Protein AF-A0A520JWL2-F1 (afdb_monomer_lite)

Foldseek 3Di:
DDDDPDPPPPPPPQKDKDKDKAKAPDWDDDPQKIKHQDDWPDQAPVPQDAQAKTKTKIFIDHPNDTQDIDIFIAPGGDHPDDDDPPDQKDKGAGADKDFRDDPNHTAKIKGWGIWIAGHVVGMIITIIIIMGGDDDPPPPVCVVPPPDKDWDKDKDPDADPPGDIDIDIDIPDCVPPQWDFDDDDDDPVDDDDPVDDPGDTDHDDDDDDDDDD

Structure (mmCIF, N/CA/C/O backbone):
data_AF-A0A520JWL2-F1
#
_entry.id   AF-A0A520JWL2-F1
#
loop_
_atom_site.group_PDB
_atom_site.id
_atom_site.type_symbol
_atom_site.label_atom_id
_atom_site.label_alt_id
_atom_site.label_comp_id
_atom_site.label_asym_id
_atom_site.label_entity_id
_atom_site.label_seq_id
_atom_site.pdbx_PDB_ins_code
_atom_site.Cartn_x
_atom_site.Cartn_y
_atom_site.Cartn_z
_atom_site.occupancy
_atom_site.B_iso_or_equiv
_atom_site.auth_seq_id
_atom_site.auth_comp_id
_atom_site.auth_asym_id
_atom_site.auth_atom_id
_atom_site.pdbx_PDB_model_num
ATOM 1 N N . MET A 1 1 ? 31.398 -15.506 30.093 1.00 39.59 1 MET A N 1
ATOM 2 C CA . MET A 1 1 ? 30.679 -15.749 28.827 1.00 39.59 1 MET A CA 1
ATOM 3 C C . MET A 1 1 ? 29.226 -15.417 29.081 1.00 39.59 1 MET A C 1
ATOM 5 O O . MET A 1 1 ? 28.610 -16.069 29.911 1.00 39.59 1 MET A O 1
ATOM 9 N N . VAL A 1 2 ? 28.747 -14.330 28.485 1.00 30.44 2 VAL A N 1
ATOM 10 C CA . VAL A 1 2 ? 27.347 -13.895 28.561 1.00 30.44 2 VAL A CA 1
ATOM 11 C C . VAL A 1 2 ? 26.624 -14.580 27.400 1.00 30.44 2 VAL A C 1
ATOM 13 O O . VAL A 1 2 ? 27.168 -14.540 26.294 1.00 30.44 2 VAL A O 1
ATOM 16 N N . PRO A 1 3 ? 25.474 -15.244 27.600 1.00 32.72 3 PRO A N 1
ATOM 17 C CA . PRO A 1 3 ? 24.732 -15.782 26.476 1.00 32.72 3 PRO A CA 1
ATOM 18 C C . PRO A 1 3 ? 24.131 -14.611 25.695 1.00 32.72 3 PRO A C 1
ATOM 20 O O . PRO A 1 3 ? 23.426 -13.769 26.249 1.00 32.72 3 PRO A O 1
ATOM 23 N N . VAL A 1 4 ? 24.469 -14.546 24.410 1.00 34.94 4 VAL A N 1
ATOM 24 C CA . VAL A 1 4 ? 23.810 -13.682 23.432 1.00 34.94 4 VAL A CA 1
ATOM 25 C C . VAL A 1 4 ? 22.419 -14.268 23.223 1.00 34.94 4 VAL A C 1
ATOM 27 O O . VAL A 1 4 ? 22.295 -15.396 22.750 1.00 34.94 4 VAL A O 1
ATOM 30 N N . ALA A 1 5 ? 21.386 -13.533 23.630 1.00 35.97 5 ALA A N 1
ATOM 31 C CA . ALA A 1 5 ? 20.026 -13.844 23.228 1.00 35.97 5 ALA A CA 1
ATOM 32 C C . ALA A 1 5 ? 19.939 -13.607 21.718 1.00 35.97 5 ALA A C 1
ATOM 34 O O . ALA A 1 5 ? 20.103 -12.481 21.250 1.00 35.97 5 ALA A O 1
ATOM 35 N N . VAL A 1 6 ? 19.756 -14.688 20.967 1.00 37.88 6 VAL A N 1
ATOM 36 C CA . VAL A 1 6 ? 19.320 -14.618 19.577 1.00 37.88 6 VAL A CA 1
ATOM 37 C C . VAL A 1 6 ? 17.889 -14.099 19.633 1.00 37.88 6 VAL A C 1
ATOM 39 O O . VAL A 1 6 ? 17.018 -14.758 20.198 1.00 37.88 6 VAL A O 1
ATOM 42 N N . SER A 1 7 ? 17.670 -12.881 19.143 1.00 36.94 7 SER A N 1
ATOM 43 C CA . SER A 1 7 ? 16.328 -12.389 18.870 1.00 36.94 7 SER A CA 1
ATOM 44 C C . SER A 1 7 ? 15.790 -13.213 17.707 1.00 36.94 7 SER A C 1
ATOM 46 O O . SER A 1 7 ? 16.205 -13.024 16.564 1.00 36.94 7 SER A O 1
ATOM 48 N N . GLU A 1 8 ? 14.930 -14.177 18.007 1.00 38.22 8 GLU A N 1
ATOM 49 C CA . GLU A 1 8 ? 14.038 -14.728 16.998 1.00 38.22 8 GLU A CA 1
ATOM 50 C C . GLU A 1 8 ? 13.089 -13.593 16.612 1.00 38.22 8 GLU A C 1
ATOM 52 O O . GLU A 1 8 ? 12.240 -13.180 17.404 1.00 38.22 8 GLU A O 1
ATOM 57 N N . ASP A 1 9 ? 13.310 -13.021 15.427 1.00 38.03 9 ASP A N 1
ATOM 58 C CA . ASP A 1 9 ? 12.308 -12.194 14.771 1.00 38.03 9 ASP A CA 1
ATOM 59 C C . ASP A 1 9 ? 11.054 -13.057 14.637 1.00 38.03 9 ASP A C 1
ATOM 61 O O . ASP A 1 9 ? 11.015 -14.022 13.870 1.00 38.03 9 ASP A O 1
ATOM 65 N N . VAL A 1 10 ? 10.043 -12.737 15.442 1.00 39.50 10 VAL A N 1
ATOM 66 C CA . VAL A 1 10 ? 8.697 -13.281 15.308 1.00 39.50 10 VAL A CA 1
ATOM 67 C C . VAL A 1 10 ? 8.155 -12.732 13.994 1.00 39.50 10 VAL A C 1
ATOM 69 O O . VAL A 1 10 ? 7.567 -11.653 13.943 1.00 39.50 10 VAL A O 1
ATOM 72 N N . VAL A 1 11 ? 8.416 -13.446 12.903 1.00 44.41 11 VAL A N 1
ATOM 73 C CA . VAL A 1 11 ? 7.707 -13.246 11.644 1.00 44.41 11 VAL A CA 1
ATOM 74 C C . VAL A 1 11 ? 6.269 -13.653 11.934 1.00 44.41 11 VAL A C 1
ATOM 76 O O . VAL A 1 11 ? 5.987 -14.832 12.132 1.00 44.41 11 VAL A O 1
ATOM 79 N N . SER A 1 12 ? 5.379 -12.667 12.062 1.00 51.09 12 SER A N 1
ATOM 80 C CA . SER A 1 12 ? 3.948 -12.915 12.227 1.00 51.09 12 SER A CA 1
ATOM 81 C C . SER A 1 12 ? 3.475 -13.820 11.091 1.00 51.09 12 SER A C 1
ATOM 83 O O . SER A 1 12 ? 3.702 -13.488 9.926 1.00 51.09 12 SER A O 1
ATOM 85 N N . GLU A 1 13 ? 2.811 -14.928 11.418 1.00 53.59 13 GLU A N 1
ATOM 86 C CA . GLU A 1 13 ? 2.324 -15.940 10.464 1.00 53.59 13 GLU A CA 1
ATOM 87 C C . GLU A 1 13 ? 1.274 -15.409 9.455 1.00 53.59 13 GLU A C 1
ATOM 89 O O . GLU A 1 13 ? 0.838 -16.150 8.580 1.00 53.59 13 GLU A O 1
ATOM 94 N N . ASP A 1 14 ? 0.922 -14.120 9.512 1.00 66.19 14 ASP A N 1
ATOM 95 C CA . ASP A 1 14 ? -0.194 -13.504 8.780 1.00 66.19 14 ASP A CA 1
ATOM 96 C C . ASP A 1 14 ? 0.212 -12.628 7.576 1.00 66.19 14 ASP A C 1
ATOM 98 O O . ASP A 1 14 ? -0.623 -11.903 7.024 1.00 66.19 14 ASP A O 1
ATOM 102 N N . VAL A 1 15 ? 1.488 -12.645 7.167 1.00 78.81 15 VAL A N 1
ATOM 103 C CA . VAL A 1 15 ? 1.967 -11.869 6.008 1.00 78.81 15 VAL A CA 1
ATOM 104 C C . VAL A 1 15 ? 2.269 -12.790 4.832 1.00 78.81 15 VAL A C 1
ATOM 106 O O . VAL A 1 15 ? 3.214 -13.578 4.868 1.00 78.81 15 VAL A O 1
ATOM 109 N N . VAL A 1 16 ? 1.496 -12.652 3.754 1.00 85.75 16 VAL A N 1
ATOM 110 C CA . VAL A 1 16 ? 1.698 -13.400 2.506 1.00 85.75 16 VAL A CA 1
ATOM 111 C C . VAL A 1 16 ? 2.459 -12.524 1.522 1.00 85.75 16 VAL A C 1
ATOM 113 O O . VAL A 1 16 ? 1.911 -11.540 1.036 1.00 85.75 16 VAL A O 1
ATOM 116 N N . CYS A 1 17 ? 3.707 -12.880 1.213 1.00 92.31 17 CYS A N 1
ATOM 117 C CA . CYS A 1 17 ? 4.523 -12.191 0.211 1.00 92.31 17 CYS A CA 1
ATOM 118 C C . CYS A 1 17 ? 4.682 -13.038 -1.056 1.00 92.31 17 CYS A C 1
ATOM 120 O O . CYS A 1 17 ? 5.026 -14.217 -0.977 1.00 92.31 17 CYS A O 1
ATOM 122 N N . VAL A 1 18 ? 4.468 -12.423 -2.220 1.00 95.06 18 VAL A N 1
ATOM 123 C CA . VAL A 1 18 ? 4.598 -13.063 -3.534 1.00 95.06 18 VAL A CA 1
ATOM 124 C C . VAL A 1 18 ? 5.377 -12.150 -4.474 1.00 95.06 18 VAL A C 1
ATOM 126 O O . VAL A 1 18 ? 5.063 -10.966 -4.593 1.00 95.06 18 VAL A O 1
ATOM 129 N N . ASP A 1 19 ? 6.371 -12.710 -5.161 1.00 96.00 19 ASP A N 1
ATOM 130 C CA . ASP A 1 19 ? 7.082 -12.018 -6.234 1.00 96.00 19 ASP A CA 1
ATOM 131 C C . ASP A 1 19 ? 6.234 -12.047 -7.515 1.00 96.00 19 ASP A C 1
ATOM 133 O O . ASP A 1 19 ? 5.757 -13.098 -7.952 1.00 96.00 19 ASP A O 1
ATOM 137 N N . VAL A 1 20 ? 6.024 -10.878 -8.113 1.00 95.31 20 VAL A N 1
ATOM 138 C CA . VAL A 1 20 ? 5.119 -10.649 -9.238 1.00 95.31 20 VAL A CA 1
ATOM 139 C C . VAL A 1 20 ? 5.802 -9.777 -10.283 1.00 95.31 20 VAL A C 1
ATOM 141 O O . VAL A 1 20 ? 6.408 -8.753 -9.976 1.00 95.31 20 VAL A O 1
ATOM 144 N N . VAL A 1 21 ? 5.636 -10.151 -11.550 1.00 96.50 21 VAL A N 1
ATOM 145 C CA . VAL A 1 21 ? 5.996 -9.305 -12.690 1.00 96.50 21 VAL A CA 1
ATOM 146 C C . VAL A 1 21 ? 4.718 -8.682 -13.237 1.00 96.50 21 VAL A C 1
ATOM 148 O O . VAL A 1 21 ? 3.851 -9.383 -13.756 1.00 96.50 21 VAL A O 1
ATOM 151 N N . LEU A 1 22 ? 4.586 -7.364 -13.106 1.00 97.00 22 LEU A N 1
ATOM 152 C CA . LEU A 1 22 ? 3.447 -6.610 -13.620 1.00 97.00 22 LEU A CA 1
ATOM 153 C C . LEU A 1 22 ? 3.782 -6.080 -15.012 1.00 97.00 22 LEU A C 1
ATOM 155 O O . LEU A 1 22 ? 4.484 -5.078 -15.150 1.00 97.00 22 LEU A O 1
ATOM 159 N N . VAL A 1 23 ? 3.286 -6.763 -16.042 1.00 96.00 23 VAL A N 1
ATOM 160 C CA . VAL A 1 23 ? 3.378 -6.320 -17.439 1.00 96.00 23 VAL A CA 1
ATOM 161 C C . VAL A 1 23 ? 2.368 -5.196 -17.688 1.00 96.00 23 VAL A C 1
ATOM 163 O O . VAL A 1 23 ? 1.265 -5.210 -17.141 1.00 96.00 23 VAL A O 1
ATOM 166 N N . TRP A 1 24 ? 2.733 -4.198 -18.498 1.00 94.12 24 TRP A N 1
ATOM 167 C CA . TRP A 1 24 ? 1.867 -3.048 -18.763 1.00 94.12 24 TRP A CA 1
ATOM 168 C C . TRP A 1 24 ? 0.498 -3.467 -19.310 1.00 94.12 24 TRP A C 1
ATOM 170 O O . TRP A 1 24 ? 0.400 -4.160 -20.323 1.00 94.12 24 TRP A O 1
ATOM 180 N N . GLY A 1 25 ? -0.561 -3.009 -18.637 1.00 86.38 25 GLY A N 1
ATOM 181 C CA . GLY A 1 25 ? -1.947 -3.295 -19.007 1.00 86.38 25 GLY A CA 1
ATOM 182 C C . GLY A 1 25 ? -2.443 -4.678 -18.579 1.00 86.38 25 GLY A C 1
ATOM 183 O O . GLY A 1 25 ? -3.611 -4.996 -18.810 1.00 86.38 25 GLY A O 1
ATOM 184 N N . GLU A 1 26 ? -1.600 -5.491 -17.939 1.00 94.31 26 GLU A N 1
ATOM 185 C CA . GLU A 1 26 ? -2.009 -6.754 -17.335 1.00 94.31 26 GLU A CA 1
ATOM 186 C C . GLU A 1 26 ? -2.394 -6.576 -15.865 1.00 94.31 26 GLU A C 1
ATOM 188 O O . GLU A 1 26 ? -1.874 -5.727 -15.139 1.00 94.31 26 GLU A O 1
ATOM 193 N N . ARG A 1 27 ? -3.333 -7.417 -15.428 1.00 95.56 27 ARG A N 1
ATOM 194 C CA . ARG A 1 27 ? -3.837 -7.453 -14.057 1.00 95.56 27 ARG A CA 1
ATOM 195 C C . ARG A 1 27 ? -3.483 -8.775 -13.413 1.00 95.56 27 ARG A C 1
ATOM 197 O O . ARG A 1 27 ? -3.815 -9.828 -13.956 1.00 95.56 27 ARG A O 1
ATOM 204 N N . VAL A 1 28 ? -2.883 -8.709 -12.232 1.00 96.25 28 VAL A N 1
ATOM 205 C CA . VAL A 1 28 ? -2.496 -9.884 -11.447 1.00 96.25 28 VAL A CA 1
ATOM 206 C C . VAL A 1 28 ? -3.243 -9.877 -10.121 1.00 96.25 28 VAL A C 1
ATOM 208 O O . VAL A 1 28 ? -3.357 -8.838 -9.479 1.00 96.25 28 VAL A O 1
ATOM 211 N N . VAL A 1 29 ? -3.774 -11.030 -9.716 1.00 94.62 29 VAL A N 1
ATOM 212 C CA . VAL A 1 29 ? -4.512 -11.183 -8.455 1.00 94.62 29 VAL A CA 1
ATOM 213 C C . VAL A 1 29 ? -3.589 -11.769 -7.391 1.00 94.62 29 VAL A C 1
ATOM 215 O O . VAL A 1 29 ? -2.983 -12.812 -7.626 1.00 94.62 29 VAL A O 1
ATOM 218 N N . VAL A 1 30 ? -3.521 -11.127 -6.224 1.00 92.38 30 VAL A N 1
ATOM 219 C CA . VAL A 1 30 ? -2.772 -11.593 -5.047 1.00 92.38 30 VAL A CA 1
ATOM 220 C C . VAL A 1 30 ? -3.671 -11.437 -3.821 1.00 92.38 30 VAL A C 1
ATOM 222 O O . VAL A 1 30 ? -4.045 -10.318 -3.481 1.00 92.38 30 VAL A O 1
ATOM 225 N N . GLU A 1 31 ? -4.060 -12.557 -3.200 1.00 88.44 31 GLU A N 1
ATOM 226 C CA . GLU A 1 31 ? -4.878 -12.616 -1.968 1.00 88.44 31 GLU A CA 1
ATOM 227 C C . GLU A 1 31 ? -6.061 -11.623 -1.933 1.00 88.44 31 GLU A C 1
ATOM 229 O O . GLU A 1 31 ? -6.241 -10.855 -0.993 1.00 88.44 31 GLU A O 1
ATOM 234 N N . GLY A 1 32 ? -6.875 -11.610 -2.995 1.00 88.06 32 GLY A N 1
ATOM 235 C CA . GLY A 1 32 ? -8.084 -10.776 -3.086 1.00 88.06 32 GLY A CA 1
ATOM 236 C C . GLY A 1 32 ? -7.872 -9.357 -3.628 1.00 88.06 32 GLY A C 1
ATOM 237 O O . GLY A 1 32 ? -8.844 -8.718 -4.034 1.00 88.06 32 GLY A O 1
ATOM 238 N N . TYR A 1 33 ? -6.625 -8.898 -3.738 1.00 93.38 33 TYR A N 1
ATOM 239 C CA . TYR A 1 33 ? -6.272 -7.632 -4.378 1.00 93.38 33 TYR A CA 1
ATOM 240 C C . TYR A 1 33 ? -5.859 -7.836 -5.832 1.00 93.38 33 TYR A C 1
ATOM 242 O O . TYR A 1 33 ? -5.320 -8.878 -6.208 1.00 93.38 33 TYR A O 1
ATOM 250 N N . VAL A 1 34 ? -6.088 -6.819 -6.661 1.00 96.81 34 VAL A N 1
ATOM 251 C CA . VAL A 1 34 ? -5.632 -6.798 -8.055 1.00 96.81 34 VAL A CA 1
ATOM 252 C C . VAL A 1 34 ? -4.547 -5.747 -8.210 1.00 96.81 34 VAL A C 1
ATOM 254 O O . VAL A 1 34 ? -4.767 -4.588 -7.877 1.00 96.81 34 VAL A O 1
ATOM 257 N N . PHE A 1 35 ? -3.401 -6.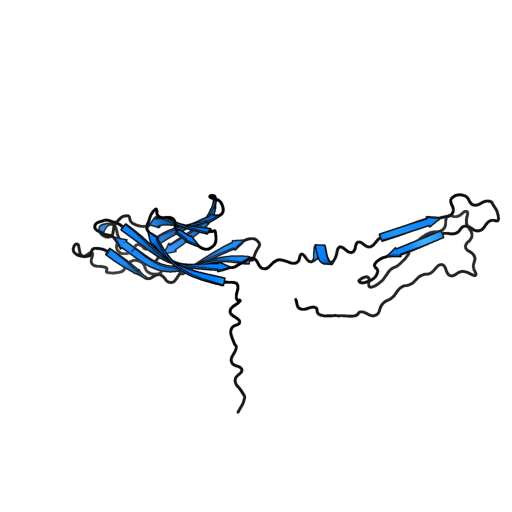142 -8.744 1.00 97.38 35 PHE A N 1
ATOM 258 C CA . PHE A 1 35 ? -2.259 -5.286 -9.034 1.00 97.38 35 PHE A CA 1
ATOM 259 C C . PHE A 1 35 ? -2.172 -5.044 -10.540 1.00 97.38 35 PHE A C 1
ATOM 261 O O . PHE A 1 35 ? -2.351 -5.967 -11.336 1.00 97.38 35 PHE A O 1
ATOM 268 N N . GLU A 1 36 ? -1.893 -3.804 -10.930 1.00 97.69 36 GLU A N 1
ATOM 269 C CA . GLU A 1 36 ? -1.750 -3.392 -12.326 1.00 97.69 36 GLU A CA 1
ATOM 270 C C . GLU A 1 36 ? -0.620 -2.365 -12.439 1.00 97.69 36 GLU A C 1
ATOM 272 O O . GLU A 1 36 ? -0.637 -1.337 -11.755 1.00 97.69 36 GLU A O 1
ATOM 277 N N . ALA A 1 37 ? 0.343 -2.605 -13.329 1.00 96.88 37 ALA A N 1
ATOM 278 C CA . ALA A 1 37 ? 1.239 -1.550 -13.786 1.00 96.88 37 ALA A CA 1
ATOM 279 C C . ALA A 1 37 ? 0.473 -0.705 -14.808 1.00 96.88 37 ALA A C 1
ATOM 281 O O . ALA A 1 37 ? 0.292 -1.105 -15.956 1.00 96.88 37 ALA A O 1
ATOM 282 N N . THR A 1 38 ? -0.048 0.429 -14.353 1.00 96.00 38 THR A N 1
ATOM 283 C CA . THR A 1 38 ? -0.971 1.271 -15.126 1.00 96.00 38 THR A CA 1
ATOM 284 C C . THR A 1 38 ? -0.271 2.227 -16.081 1.00 96.00 38 THR A C 1
ATOM 286 O O . THR A 1 38 ? -0.842 2.572 -17.115 1.00 96.00 38 THR A O 1
ATOM 289 N N . ASP A 1 39 ? 0.949 2.654 -15.758 1.00 95.44 39 ASP A N 1
ATOM 290 C CA . ASP A 1 39 ? 1.688 3.612 -16.579 1.00 95.44 39 ASP A CA 1
ATOM 291 C C . ASP A 1 39 ? 3.201 3.457 -16.407 1.00 95.44 39 ASP A C 1
ATOM 293 O O . ASP A 1 39 ? 3.662 2.940 -15.387 1.00 95.44 39 ASP A O 1
ATOM 297 N N . PHE A 1 40 ? 3.959 3.927 -17.394 1.00 95.12 40 PHE A N 1
ATOM 298 C CA . PHE A 1 40 ? 5.420 3.929 -17.408 1.00 95.12 40 PHE A CA 1
ATOM 299 C C . PHE A 1 40 ? 5.942 5.255 -17.960 1.00 95.12 40 PHE A C 1
ATOM 301 O O . PHE A 1 40 ? 5.330 5.880 -18.823 1.00 95.12 40 PHE A O 1
ATOM 308 N N . SER A 1 41 ? 7.133 5.657 -17.521 1.00 92.81 41 SER A N 1
ATOM 309 C CA . SER A 1 41 ? 7.786 6.892 -17.970 1.00 92.81 41 SER A CA 1
ATOM 310 C C . SER A 1 41 ? 8.061 6.942 -19.474 1.00 92.81 41 SER A C 1
ATOM 312 O O . SER A 1 41 ? 8.184 8.026 -20.042 1.00 92.81 41 SER A O 1
ATOM 314 N N . VAL A 1 42 ? 8.211 5.777 -20.109 1.00 89.88 42 VAL A N 1
ATOM 315 C CA . VAL A 1 42 ? 8.518 5.626 -21.533 1.00 89.88 42 VAL A CA 1
ATOM 316 C C . VAL A 1 42 ? 7.798 4.417 -22.120 1.00 89.88 42 VAL A C 1
ATOM 318 O O . VAL A 1 42 ? 7.656 3.383 -21.467 1.00 89.88 42 VAL A O 1
ATOM 321 N N . GLY A 1 43 ? 7.402 4.521 -23.389 1.00 85.88 43 GLY A N 1
ATOM 322 C CA . GLY A 1 43 ? 6.720 3.445 -24.106 1.00 85.88 43 GLY A CA 1
ATOM 323 C C . GLY A 1 43 ? 7.662 2.510 -24.863 1.00 85.88 43 GLY A C 1
ATOM 324 O O . GLY A 1 43 ? 7.203 1.515 -25.412 1.00 85.88 43 GLY A O 1
ATOM 325 N N . ARG A 1 44 ? 8.964 2.812 -24.946 1.00 87.19 44 ARG A N 1
ATOM 326 C CA . ARG A 1 44 ? 10.010 1.948 -25.530 1.00 87.19 44 ARG A CA 1
ATOM 327 C C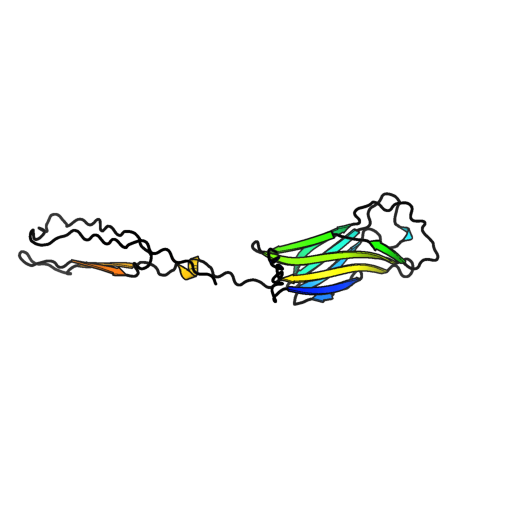 . ARG A 1 44 ? 11.397 2.412 -25.094 1.00 87.19 44 ARG A C 1
ATOM 329 O O . ARG A 1 44 ? 11.587 3.580 -24.765 1.00 87.19 44 ARG A O 1
ATOM 336 N N . ALA A 1 45 ? 12.403 1.549 -25.196 1.00 84.06 45 ALA A N 1
ATOM 337 C CA . ALA A 1 45 ? 13.728 1.901 -24.684 1.00 84.06 45 ALA A CA 1
ATOM 338 C C . ALA A 1 45 ? 14.438 3.034 -25.448 1.00 84.06 45 ALA A C 1
ATOM 340 O O . ALA A 1 45 ? 15.219 3.776 -24.862 1.00 84.06 45 ALA A O 1
ATOM 341 N N . SER A 1 46 ? 14.149 3.220 -26.740 1.00 82.88 46 SER A N 1
ATOM 342 C CA . SER A 1 46 ? 14.729 4.324 -27.522 1.00 82.88 46 SER A CA 1
ATOM 343 C C . SER A 1 46 ? 14.197 5.710 -27.129 1.00 82.88 46 SER A C 1
ATOM 345 O O . SER A 1 46 ? 14.690 6.710 -27.641 1.00 82.88 46 SER A O 1
ATOM 347 N N . GLU A 1 47 ? 13.144 5.778 -26.308 1.00 85.31 47 GLU A N 1
ATOM 348 C CA . GLU A 1 47 ? 12.557 7.032 -25.813 1.00 85.31 47 GLU A CA 1
ATOM 349 C C . GLU A 1 47 ? 13.159 7.485 -24.484 1.00 85.31 47 GLU A C 1
ATOM 351 O O . GLU A 1 47 ? 12.912 8.615 -24.068 1.00 85.31 47 GLU A O 1
ATOM 356 N N . ILE A 1 48 ? 13.958 6.633 -23.836 1.00 84.81 48 ILE A N 1
ATOM 357 C CA . ILE A 1 48 ? 14.692 7.000 -22.628 1.00 84.81 48 ILE A CA 1
ATOM 358 C C . ILE A 1 48 ? 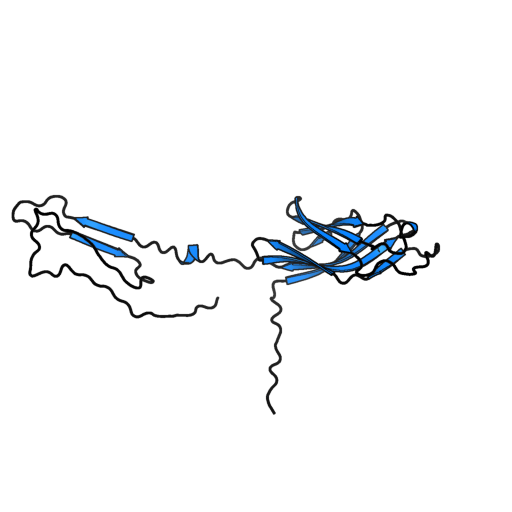15.594 8.188 -22.983 1.00 84.81 48 ILE A C 1
ATOM 360 O O . ILE A 1 48 ? 16.051 8.335 -24.121 1.00 84.81 48 ILE A O 1
ATOM 364 N N . ARG A 1 49 ? 15.853 9.078 -22.025 1.00 78.88 49 ARG A N 1
ATOM 365 C CA . ARG A 1 49 ? 16.773 10.208 -22.197 1.00 78.88 49 ARG A CA 1
ATOM 366 C C . ARG A 1 49 ? 17.762 10.252 -21.048 1.00 78.88 49 ARG A C 1
ATOM 368 O O . ARG A 1 49 ? 17.447 9.893 -19.919 1.00 78.88 49 ARG A O 1
ATOM 375 N N . LEU A 1 50 ? 18.985 10.671 -21.362 1.00 79.38 50 LEU A N 1
ATOM 376 C CA . LEU A 1 50 ? 20.020 10.876 -20.352 1.00 79.38 50 LEU A CA 1
ATOM 377 C C . LEU A 1 50 ? 19.555 11.943 -19.361 1.00 79.38 50 LEU A C 1
ATOM 379 O O . LEU A 1 50 ? 19.102 13.011 -19.774 1.00 79.38 50 LEU A O 1
ATOM 383 N N . GLY A 1 51 ? 19.702 11.665 -18.069 1.00 76.69 51 GLY A N 1
ATOM 384 C CA . GLY A 1 51 ? 19.297 12.599 -17.021 1.00 76.69 51 GLY A CA 1
ATOM 385 C C . GLY A 1 51 ? 17.810 12.556 -16.646 1.00 76.69 51 GLY A C 1
ATOM 386 O O . GLY A 1 51 ? 17.406 13.340 -15.794 1.00 76.69 51 GLY A O 1
ATOM 387 N N . GLU A 1 52 ? 17.010 11.651 -17.217 1.00 82.69 52 GLU A N 1
ATOM 388 C CA . GLU A 1 52 ? 15.626 11.402 -16.781 1.00 82.69 52 GLU A CA 1
ATOM 389 C C . GLU A 1 52 ? 15.558 10.171 -15.866 1.00 82.69 52 GLU A C 1
ATOM 391 O O . GLU A 1 52 ? 16.420 9.300 -15.935 1.00 82.69 52 GLU A O 1
ATOM 396 N N . SER A 1 53 ? 14.562 10.098 -14.982 1.00 86.31 53 SER A N 1
ATOM 397 C CA . SER A 1 53 ? 14.298 8.899 -14.174 1.00 86.31 53 SER A CA 1
ATOM 398 C C . SER A 1 53 ? 13.329 7.982 -14.908 1.00 86.31 53 SER A C 1
ATOM 400 O O . SER A 1 53 ? 12.345 8.451 -15.485 1.00 86.31 53 SER A O 1
ATOM 402 N N . VAL A 1 54 ? 13.572 6.676 -14.840 1.00 91.00 54 VAL A N 1
ATOM 403 C CA . VAL A 1 54 ? 12.609 5.676 -15.311 1.00 91.00 54 VAL A CA 1
ATOM 404 C C . VAL A 1 54 ? 11.667 5.356 -14.161 1.00 91.00 54 VAL A C 1
ATOM 406 O O . VAL A 1 54 ? 12.110 5.177 -13.025 1.00 91.00 54 VAL A O 1
ATOM 409 N N . TRP A 1 55 ? 10.366 5.326 -14.437 1.00 94.19 55 TRP A N 1
ATOM 410 C CA . TRP A 1 55 ? 9.357 5.067 -13.416 1.00 94.19 55 TRP A CA 1
ATOM 411 C C . TRP A 1 55 ? 8.184 4.251 -13.953 1.00 94.19 55 TRP A C 1
ATOM 413 O O . TRP A 1 55 ? 7.928 4.234 -15.158 1.00 94.19 55 TRP A O 1
ATOM 423 N N . ALA A 1 56 ? 7.471 3.593 -13.043 1.00 96.44 56 ALA A N 1
ATOM 424 C CA . ALA A 1 56 ? 6.208 2.915 -13.304 1.00 96.44 56 ALA A CA 1
ATOM 425 C C . ALA A 1 56 ? 5.175 3.286 -12.232 1.00 96.44 56 ALA A C 1
ATOM 427 O O . ALA A 1 56 ? 5.512 3.431 -11.056 1.00 96.44 56 ALA A O 1
ATOM 428 N N . LEU A 1 57 ? 3.917 3.446 -12.635 1.00 97.06 57 LEU A N 1
ATOM 429 C CA . LEU A 1 57 ? 2.786 3.667 -11.740 1.00 97.06 57 LEU A CA 1
ATOM 430 C C . LEU A 1 57 ? 2.075 2.339 -11.498 1.00 97.06 57 LEU A C 1
ATOM 432 O O . LEU A 1 57 ? 1.424 1.804 -12.401 1.00 97.06 57 LEU A O 1
ATOM 436 N N . VAL A 1 58 ? 2.139 1.846 -10.268 1.00 97.50 58 VAL A N 1
ATOM 437 C CA . VAL A 1 58 ? 1.406 0.653 -9.846 1.00 97.50 58 VAL A CA 1
ATOM 438 C C . VAL A 1 58 ? 0.108 1.083 -9.181 1.00 97.50 58 VAL A C 1
ATOM 440 O O . VAL A 1 58 ? 0.101 1.924 -8.283 1.00 97.50 58 VAL A O 1
ATOM 443 N N . SER A 1 59 ? -1.000 0.505 -9.633 1.00 97.44 59 SER A N 1
ATOM 444 C CA . SER A 1 59 ? -2.318 0.654 -9.026 1.00 97.44 59 SER A CA 1
ATOM 445 C C . SER A 1 59 ? -2.744 -0.656 -8.381 1.00 97.44 59 SER A C 1
ATOM 447 O O . SER A 1 59 ? -2.559 -1.729 -8.955 1.00 97.44 59 SER A O 1
ATOM 449 N N . VAL A 1 60 ? -3.363 -0.551 -7.209 1.00 96.19 60 VAL A N 1
ATOM 450 C CA . VAL A 1 60 ? -3.965 -1.675 -6.501 1.00 96.19 60 VAL A CA 1
ATOM 451 C C . VAL A 1 60 ? -5.459 -1.451 -6.367 1.00 96.19 60 VAL A C 1
ATOM 453 O O . VAL A 1 60 ? -5.918 -0.350 -6.044 1.00 96.19 60 VAL A O 1
ATOM 456 N N . TYR A 1 61 ? -6.213 -2.509 -6.634 1.00 95.19 61 TYR A N 1
ATOM 457 C CA . TYR A 1 61 ? -7.662 -2.511 -6.615 1.00 95.19 61 TYR A CA 1
ATOM 458 C C . TYR A 1 61 ? -8.182 -3.525 -5.610 1.00 95.19 61 TYR A C 1
ATOM 460 O O . TYR A 1 61 ? -7.672 -4.640 -5.506 1.00 95.19 61 TYR A O 1
ATOM 468 N N . GLU A 1 62 ? -9.274 -3.152 -4.966 1.00 93.06 62 GLU A N 1
ATOM 469 C CA . GLU A 1 62 ? -10.099 -4.028 -4.150 1.00 93.06 62 GLU A CA 1
ATOM 470 C C . GLU A 1 62 ? -11.547 -3.848 -4.611 1.00 93.06 62 GLU A C 1
ATOM 472 O O . GLU A 1 62 ? -12.007 -2.725 -4.835 1.00 93.06 62 GLU A O 1
ATOM 477 N N . ASN A 1 63 ? -12.267 -4.950 -4.840 1.00 90.94 63 ASN A N 1
ATOM 478 C CA . ASN A 1 63 ? -13.661 -4.918 -5.309 1.00 90.94 63 ASN A CA 1
ATOM 479 C C . ASN A 1 63 ? -13.889 -4.021 -6.548 1.00 90.94 63 ASN A C 1
ATOM 481 O O . ASN A 1 63 ? -14.919 -3.363 -6.694 1.00 90.94 63 ASN A O 1
ATOM 485 N N . GLY A 1 64 ? -12.903 -3.976 -7.451 1.00 90.06 64 GLY A N 1
ATOM 486 C CA . GLY A 1 64 ? -12.950 -3.197 -8.694 1.00 90.06 64 GLY A CA 1
ATOM 487 C C .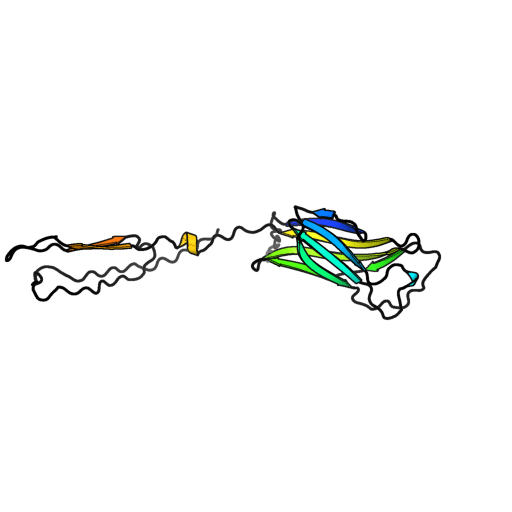 GLY A 1 64 ? -12.702 -1.691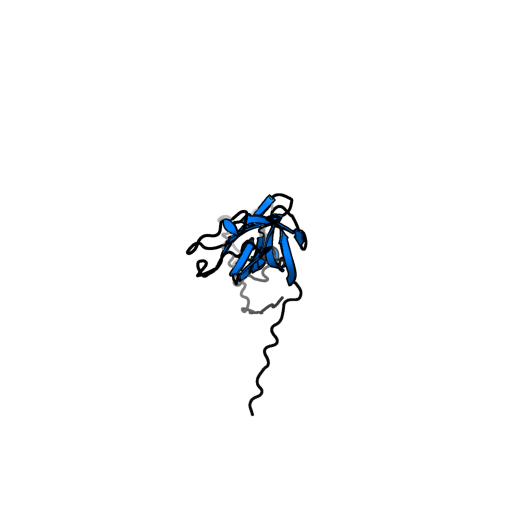 -8.539 1.00 90.06 64 GLY A C 1
ATOM 488 O O . GLY A 1 64 ? -12.663 -0.988 -9.548 1.00 90.06 64 GLY A O 1
ATOM 489 N N . SER A 1 65 ? -12.497 -1.194 -7.318 1.00 93.00 65 SER A N 1
ATOM 490 C CA . SER A 1 65 ? -12.144 0.203 -7.049 1.00 93.00 65 SER A CA 1
ATOM 491 C C . SER A 1 65 ? -10.657 0.329 -6.749 1.00 93.00 65 SER A C 1
ATOM 493 O O . SER A 1 65 ? -10.070 -0.554 -6.135 1.00 93.00 65 SER A O 1
ATOM 495 N N . VAL A 1 66 ? -10.039 1.428 -7.182 1.00 94.06 66 VAL A N 1
ATOM 496 C CA . VAL A 1 66 ? -8.640 1.727 -6.847 1.00 94.06 66 VAL A CA 1
ATOM 497 C C . VAL A 1 66 ? -8.563 2.075 -5.364 1.00 94.06 66 VAL A C 1
ATOM 499 O O . VAL A 1 66 ? -9.168 3.062 -4.948 1.00 94.06 66 VAL A O 1
ATOM 502 N N . VAL A 1 67 ? -7.804 1.297 -4.595 1.00 92.94 67 VAL A N 1
ATOM 503 C CA . VAL A 1 67 ? -7.571 1.545 -3.161 1.00 92.94 67 VAL A CA 1
ATOM 504 C C . VAL A 1 67 ? -6.235 2.226 -2.901 1.00 92.94 67 VAL A C 1
ATOM 506 O O . VAL A 1 67 ? -6.101 2.983 -1.943 1.00 92.94 67 VAL A O 1
ATOM 509 N N . TRP A 1 68 ? -5.255 2.016 -3.781 1.00 95.88 68 TRP A N 1
ATOM 510 C CA . TRP A 1 68 ? -3.920 2.575 -3.625 1.00 95.88 68 TRP A CA 1
ATOM 511 C C . TRP A 1 68 ? -3.200 2.714 -4.966 1.00 95.88 68 TRP A C 1
ATOM 513 O O . TRP A 1 68 ? -3.453 1.958 -5.906 1.00 95.88 68 TRP A O 1
ATOM 523 N N . ARG A 1 69 ? -2.320 3.713 -5.063 1.00 96.00 69 ARG A N 1
ATOM 524 C CA . ARG A 1 69 ? -1.464 3.968 -6.224 1.00 96.00 69 ARG A CA 1
ATOM 525 C C . ARG A 1 69 ? -0.133 4.525 -5.770 1.00 96.00 69 ARG A C 1
ATOM 527 O O . ARG A 1 69 ? -0.120 5.450 -4.961 1.00 96.00 69 ARG A O 1
ATOM 534 N N . GLU A 1 70 ? 0.947 4.048 -6.368 1.00 95.44 70 GLU A N 1
ATOM 535 C CA . GLU A 1 70 ? 2.276 4.582 -6.102 1.00 95.44 70 GLU A CA 1
ATOM 536 C C . GLU A 1 70 ? 3.163 4.565 -7.347 1.00 95.44 70 GLU A C 1
ATOM 538 O O . GLU A 1 70 ? 3.069 3.675 -8.196 1.00 95.44 70 GLU A O 1
ATOM 543 N N . VAL A 1 71 ? 4.004 5.595 -7.459 1.00 96.31 71 VAL A N 1
ATOM 544 C CA . VAL A 1 71 ? 5.031 5.702 -8.495 1.00 96.31 71 VAL A CA 1
ATOM 545 C C . VAL A 1 71 ? 6.328 5.132 -7.943 1.00 96.31 71 VAL A C 1
ATOM 547 O O . VAL A 1 71 ? 6.876 5.654 -6.976 1.00 96.31 71 VAL A O 1
ATOM 550 N N . PHE A 1 72 ? 6.847 4.111 -8.612 1.00 95.19 72 PHE A N 1
ATOM 551 C CA . PHE A 1 72 ? 8.154 3.536 -8.336 1.00 95.19 72 PHE A CA 1
ATOM 552 C C . PHE A 1 72 ? 9.145 4.055 -9.368 1.00 95.19 72 PHE A C 1
ATOM 554 O O . PHE A 1 72 ? 8.939 3.867 -10.566 1.00 95.19 72 PHE A O 1
ATOM 561 N N . SER A 1 73 ? 10.203 4.729 -8.921 1.00 92.88 73 SER A N 1
ATOM 562 C CA . SER A 1 73 ? 11.185 5.374 -9.797 1.00 92.88 73 SER A CA 1
ATOM 563 C C . SER A 1 73 ? 12.616 5.021 -9.427 1.00 92.88 73 SER A C 1
ATOM 565 O O . SER A 1 73 ? 12.921 4.803 -8.254 1.00 92.88 73 SER A O 1
ATOM 567 N N . THR A 1 74 ? 13.511 5.053 -10.413 1.00 87.94 74 THR A N 1
ATOM 568 C CA . THR A 1 74 ? 14.952 4.918 -10.183 1.00 87.94 74 THR A CA 1
ATOM 569 C C . THR A 1 74 ? 15.474 6.057 -9.300 1.00 87.94 74 THR A C 1
ATOM 571 O O . THR A 1 74 ? 15.131 7.223 -9.505 1.00 87.94 74 THR A O 1
ATOM 574 N N . ASN A 1 75 ? 16.321 5.723 -8.320 1.00 73.38 75 ASN A N 1
ATOM 575 C CA . ASN A 1 75 ? 16.943 6.712 -7.423 1.00 73.38 75 ASN A CA 1
ATOM 576 C C . ASN A 1 75 ? 17.949 7.613 -8.148 1.00 73.38 75 ASN A C 1
ATOM 578 O O . ASN A 1 75 ? 18.157 8.761 -7.758 1.00 73.38 75 ASN A O 1
ATOM 582 N N . GLU A 1 76 ? 18.572 7.092 -9.200 1.00 68.75 76 GLU A N 1
ATOM 583 C CA . GLU A 1 76 ? 19.462 7.848 -10.068 1.00 68.75 76 GLU A CA 1
ATOM 584 C C . GLU A 1 76 ? 18.748 8.158 -11.383 1.00 68.75 76 GLU A C 1
ATOM 586 O O . GLU A 1 76 ? 17.926 7.377 -11.881 1.00 68.75 76 GLU A O 1
ATOM 591 N N . THR A 1 77 ? 19.054 9.323 -11.950 1.00 68.06 77 THR A N 1
ATOM 592 C CA . THR A 1 77 ? 18.713 9.590 -13.343 1.00 68.06 77 THR A CA 1
ATOM 593 C C . THR A 1 77 ? 19.513 8.643 -14.220 1.00 68.06 77 THR A C 1
ATOM 595 O O . THR A 1 77 ? 20.627 8.254 -13.861 1.00 68.06 77 THR A O 1
ATOM 598 N N . VAL A 1 78 ? 18.968 8.248 -15.371 1.00 65.75 78 VAL A N 1
ATOM 599 C CA . VAL A 1 78 ? 19.696 7.330 -16.237 1.00 65.75 78 VAL A CA 1
ATOM 600 C C . VAL A 1 78 ? 21.005 7.999 -16.670 1.00 65.75 78 VAL A C 1
ATOM 602 O O . VAL A 1 78 ? 21.002 9.007 -17.388 1.00 65.75 78 VAL A O 1
ATOM 605 N N . GLY A 1 79 ? 22.120 7.454 -16.165 1.00 64.81 79 GLY A N 1
ATOM 606 C CA . GLY A 1 79 ? 23.488 7.853 -16.490 1.00 64.81 79 GLY A CA 1
ATOM 607 C C . GLY A 1 79 ? 23.848 7.472 -17.924 1.00 64.81 79 GLY A C 1
ATOM 608 O O . GLY A 1 79 ? 22.964 7.280 -18.743 1.00 64.81 79 GLY A O 1
ATOM 609 N N . ALA A 1 80 ? 25.131 7.356 -18.274 1.00 56.69 80 ALA A N 1
ATOM 610 C CA . ALA A 1 80 ? 25.539 6.977 -19.630 1.00 56.69 80 ALA A CA 1
ATOM 611 C C . ALA A 1 80 ? 25.075 5.550 -19.998 1.00 56.69 80 ALA A C 1
ATOM 613 O O . ALA A 1 80 ? 25.836 4.594 -19.890 1.00 56.69 80 ALA A O 1
ATOM 614 N N . TYR A 1 81 ? 23.832 5.407 -20.453 1.00 63.97 81 TYR A N 1
ATOM 615 C CA . TYR A 1 81 ? 23.341 4.214 -21.120 1.00 63.97 81 TYR A CA 1
ATOM 616 C C . TYR A 1 81 ? 23.506 4.442 -22.623 1.00 63.97 81 TYR A C 1
ATOM 618 O O . TYR A 1 81 ? 23.030 5.425 -23.196 1.00 63.97 81 TYR A O 1
ATOM 626 N N . ALA A 1 82 ? 24.261 3.563 -23.273 1.00 56.22 82 ALA A N 1
ATOM 627 C CA . ALA A 1 82 ? 24.327 3.551 -24.721 1.00 56.22 82 ALA A CA 1
ATOM 628 C C . ALA A 1 82 ? 23.129 2.742 -25.208 1.00 56.22 82 ALA A C 1
ATOM 630 O O . ALA A 1 82 ? 23.126 1.522 -25.072 1.00 56.22 82 ALA A O 1
ATOM 631 N N . TYR A 1 83 ? 22.116 3.410 -25.764 1.00 63.97 83 TYR A N 1
ATOM 632 C CA . TYR A 1 83 ? 21.073 2.697 -26.491 1.00 63.97 83 TYR A CA 1
ATOM 633 C C . TYR A 1 83 ? 21.721 1.880 -27.620 1.00 63.97 83 TYR A C 1
ATOM 635 O O . TYR A 1 83 ? 22.255 2.414 -28.594 1.00 63.97 83 TYR A O 1
ATOM 643 N N . ASN A 1 84 ? 21.678 0.569 -27.461 1.00 64.88 84 ASN A N 1
ATOM 644 C CA . ASN A 1 84 ? 22.018 -0.444 -28.428 1.00 64.88 84 ASN A CA 1
ATOM 645 C C . ASN A 1 84 ? 20.737 -0.919 -29.128 1.00 64.88 84 ASN A C 1
ATOM 647 O O . ASN A 1 84 ? 19.881 -1.572 -28.533 1.00 64.88 84 ASN A O 1
ATOM 651 N N . ALA A 1 85 ? 20.617 -0.625 -30.423 1.00 64.12 85 ALA A N 1
ATOM 652 C CA . ALA A 1 85 ? 19.475 -1.054 -31.234 1.00 64.12 85 ALA A CA 1
ATOM 653 C C . ALA A 1 85 ? 19.351 -2.587 -31.361 1.00 64.12 85 ALA A C 1
ATOM 655 O O . ALA A 1 85 ? 18.312 -3.079 -31.796 1.00 64.12 85 ALA A O 1
ATOM 656 N N . ASN A 1 86 ? 20.397 -3.336 -30.990 1.00 69.56 86 ASN A N 1
ATOM 657 C CA . ASN A 1 86 ? 20.384 -4.797 -30.977 1.00 69.56 86 ASN A CA 1
ATOM 658 C C . ASN A 1 86 ? 19.864 -5.385 -29.652 1.00 69.56 86 ASN A C 1
ATOM 660 O O . ASN A 1 86 ? 19.660 -6.594 -29.579 1.00 69.56 86 ASN A O 1
ATOM 664 N N . GLU A 1 87 ? 19.660 -4.570 -28.613 1.00 74.38 87 GLU A N 1
ATOM 665 C CA . GLU A 1 87 ? 19.095 -5.026 -27.340 1.00 74.38 87 GLU A CA 1
ATOM 666 C C . GLU A 1 87 ? 17.566 -5.009 -27.376 1.00 74.38 87 GLU A C 1
ATOM 668 O O . GLU A 1 87 ? 16.921 -4.009 -27.708 1.00 74.38 87 GLU A O 1
ATOM 673 N N . SER A 1 88 ? 16.973 -6.144 -27.008 1.00 79.25 88 SER A N 1
ATOM 674 C CA . SER A 1 88 ? 15.522 -6.329 -26.983 1.00 79.25 88 SER A CA 1
ATOM 675 C C . SER A 1 88 ? 14.845 -5.624 -25.808 1.00 79.25 88 SER A C 1
ATOM 677 O O . SER A 1 88 ? 13.657 -5.317 -25.905 1.00 79.25 88 SER A O 1
ATOM 679 N N . SER A 1 89 ? 15.574 -5.359 -24.721 1.00 84.81 89 SER A N 1
ATOM 680 C CA . SER A 1 89 ? 15.046 -4.791 -23.477 1.00 84.81 89 SER A CA 1
ATOM 681 C C . SER A 1 89 ? 16.150 -4.191 -22.609 1.00 84.81 89 SER A C 1
ATOM 683 O O . SER A 1 89 ? 17.284 -4.661 -22.650 1.00 84.81 89 SER A O 1
ATOM 685 N N . TYR A 1 90 ? 15.784 -3.218 -21.778 1.00 86.56 90 TYR A N 1
ATOM 686 C CA . TYR A 1 90 ? 16.656 -2.578 -20.792 1.00 86.56 90 TYR A CA 1
ATOM 6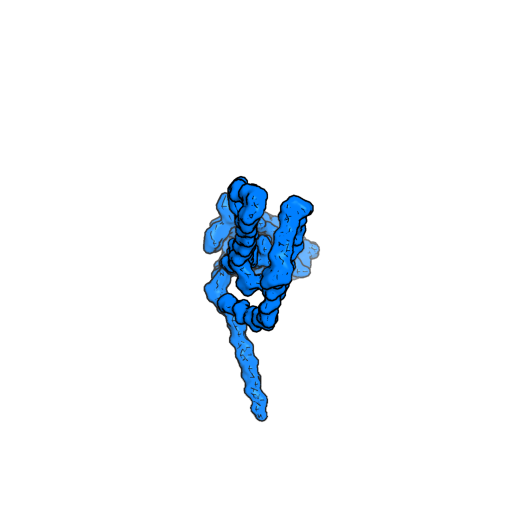87 C C . TYR A 1 90 ? 16.051 -2.738 -19.410 1.00 86.56 90 TYR A C 1
ATOM 689 O O . TYR A 1 90 ? 14.840 -2.583 -19.261 1.00 86.56 90 TYR A O 1
ATOM 697 N N . MET A 1 91 ? 16.889 -3.028 -18.421 1.00 88.12 91 MET A N 1
ATOM 698 C CA . MET A 1 91 ? 16.479 -3.217 -17.036 1.00 88.12 91 MET A CA 1
ATOM 699 C C . MET A 1 91 ? 17.069 -2.113 -16.166 1.00 88.12 91 MET A C 1
ATOM 701 O O . MET A 1 91 ? 18.234 -1.746 -16.324 1.00 88.12 91 MET A O 1
ATOM 705 N N . PHE A 1 92 ? 16.249 -1.591 -15.265 1.00 89.19 92 PHE A N 1
ATOM 706 C CA . PHE A 1 92 ? 16.597 -0.537 -14.328 1.00 89.19 92 PHE A CA 1
ATOM 707 C C . PHE A 1 92 ? 16.305 -1.023 -12.921 1.00 89.19 92 PHE A C 1
ATOM 709 O O . PHE A 1 92 ? 15.151 -1.305 -12.605 1.00 89.19 92 PHE A O 1
ATOM 716 N N . ASP A 1 93 ? 17.339 -1.103 -12.092 1.00 90.12 93 ASP A N 1
ATOM 717 C CA . ASP A 1 93 ? 17.192 -1.565 -10.718 1.00 90.12 93 ASP A CA 1
ATOM 718 C C . ASP A 1 93 ? 16.395 -0.552 -9.890 1.00 90.12 93 ASP A C 1
ATOM 720 O O . ASP A 1 93 ? 16.594 0.667 -9.970 1.00 90.12 93 ASP A O 1
ATOM 724 N N . LEU A 1 94 ? 15.500 -1.081 -9.064 1.00 91.31 94 LEU A N 1
ATOM 725 C CA . LEU A 1 94 ? 14.751 -0.344 -8.064 1.00 91.31 94 LEU A CA 1
ATOM 726 C C . LEU A 1 94 ? 15.069 -0.892 -6.676 1.00 91.31 94 LEU A C 1
ATOM 728 O O . LEU A 1 94 ? 15.425 -2.052 -6.490 1.00 91.31 94 LEU A O 1
ATOM 732 N N . ASN A 1 95 ? 14.945 -0.018 -5.685 1.00 90.44 95 ASN A N 1
ATOM 733 C CA . ASN A 1 95 ? 14.990 -0.400 -4.282 1.00 90.44 95 ASN A CA 1
ATOM 734 C C . ASN A 1 95 ? 14.112 0.574 -3.500 1.00 90.44 95 ASN A C 1
ATOM 736 O O . ASN A 1 95 ? 14.594 1.427 -2.749 1.00 90.44 95 ASN A O 1
ATOM 740 N N . CYS A 1 96 ? 12.820 0.526 -3.801 1.00 90.81 96 CYS A N 1
ATOM 741 C CA . CYS A 1 96 ? 11.820 1.391 -3.203 1.00 90.81 96 CYS A CA 1
ATOM 742 C C . CYS A 1 96 ? 10.605 0.572 -2.772 1.00 90.81 96 CYS A C 1
ATOM 744 O O . CYS A 1 96 ? 10.243 -0.431 -3.390 1.00 90.81 96 CYS A O 1
ATOM 746 N N . THR A 1 97 ? 9.997 1.014 -1.676 1.00 94.50 97 THR A N 1
ATOM 747 C CA . THR A 1 97 ? 8.888 0.326 -1.027 1.00 94.50 97 THR A CA 1
ATOM 748 C C . THR A 1 97 ? 7.723 1.283 -0.896 1.00 94.50 97 THR A C 1
ATOM 750 O O . THR A 1 97 ? 7.865 2.340 -0.284 1.00 94.50 97 THR A O 1
ATOM 753 N N . GLY A 1 98 ? 6.576 0.862 -1.413 1.00 93.19 98 GLY A N 1
ATOM 754 C CA . GLY A 1 98 ? 5.299 1.521 -1.212 1.00 93.19 98 GLY A CA 1
ATOM 755 C C . GLY A 1 98 ? 4.458 0.766 -0.191 1.00 93.19 98 GLY A C 1
ATOM 756 O O . GLY A 1 98 ? 4.524 -0.462 -0.110 1.00 93.19 98 GLY A O 1
ATOM 757 N N . THR A 1 99 ? 3.678 1.482 0.618 1.00 92.56 99 THR A N 1
ATOM 758 C CA . THR A 1 99 ? 2.789 0.863 1.616 1.00 92.56 99 THR A CA 1
ATOM 759 C C . THR A 1 99 ? 1.397 1.482 1.565 1.00 92.56 99 THR A C 1
ATOM 761 O O . THR A 1 99 ? 1.233 2.696 1.690 1.00 92.56 99 THR A O 1
ATOM 764 N N . TYR A 1 100 ? 0.383 0.634 1.406 1.00 90.00 100 TYR A N 1
ATOM 765 C CA . TYR A 1 100 ? -1.015 0.992 1.596 1.00 90.00 100 TYR A CA 1
ATOM 766 C C . TYR A 1 100 ? -1.394 0.789 3.063 1.00 90.00 100 TYR A C 1
ATOM 768 O O . TYR A 1 100 ? -1.288 -0.320 3.595 1.00 90.00 100 TYR A O 1
ATOM 776 N N . VAL A 1 101 ? -1.855 1.867 3.694 1.00 84.06 101 VAL A N 1
ATOM 777 C CA . VAL A 1 101 ? -2.325 1.884 5.080 1.00 84.06 101 VAL A CA 1
ATOM 778 C C . VAL A 1 101 ? -3.820 2.161 5.088 1.00 84.06 101 VAL A C 1
ATOM 780 O O . VAL A 1 101 ? -4.289 3.123 4.477 1.00 84.06 101 VAL A O 1
ATOM 783 N N . GLU A 1 102 ? -4.562 1.357 5.835 1.00 78.31 102 GLU A N 1
ATOM 784 C CA . GLU A 1 102 ? -5.995 1.519 6.037 1.00 78.31 102 GLU A CA 1
ATOM 785 C C . GLU A 1 102 ? -6.285 1.468 7.539 1.00 78.31 102 GLU A C 1
ATOM 787 O O . GLU A 1 102 ? -5.794 0.592 8.249 1.00 78.31 102 GLU A O 1
ATOM 792 N N . ASN A 1 103 ? -7.055 2.431 8.053 1.00 71.31 103 ASN A N 1
ATOM 793 C CA . ASN A 1 103 ? -7.389 2.527 9.482 1.00 71.31 103 ASN A CA 1
ATOM 794 C C . ASN A 1 103 ? -6.164 2.516 10.423 1.00 71.31 103 ASN A C 1
ATOM 796 O O . ASN A 1 103 ? -6.248 2.070 11.564 1.00 71.31 103 ASN A O 1
ATOM 800 N N . GLY A 1 104 ? -5.025 3.036 9.950 1.00 66.44 104 GLY A N 1
ATOM 801 C CA . GLY A 1 104 ? -3.786 3.127 10.727 1.00 66.44 104 GLY A CA 1
ATOM 802 C C . GLY A 1 104 ? -2.952 1.844 10.775 1.00 66.44 104 GLY A C 1
ATOM 803 O O . GLY A 1 104 ? -1.968 1.819 11.508 1.00 66.44 104 GLY A O 1
ATOM 804 N N . ALA A 1 105 ? -3.314 0.812 10.008 1.00 69.69 105 ALA A N 1
ATOM 805 C CA . ALA A 1 105 ? -2.559 -0.432 9.890 1.00 69.69 105 ALA A CA 1
ATOM 806 C C . ALA A 1 105 ? -2.114 -0.687 8.442 1.00 69.69 105 ALA A C 1
ATOM 808 O O . ALA A 1 105 ? -2.852 -0.399 7.495 1.00 69.69 105 ALA A O 1
ATOM 809 N N . ASP A 1 106 ? -0.914 -1.246 8.276 1.00 80.19 106 ASP A N 1
ATOM 810 C CA . ASP A 1 106 ? -0.412 -1.696 6.978 1.00 80.19 106 ASP A CA 1
ATOM 811 C C . ASP A 1 106 ? -1.325 -2.806 6.438 1.00 80.19 106 ASP A C 1
ATOM 813 O O . ASP A 1 106 ? -1.610 -3.786 7.126 1.00 80.19 106 ASP A O 1
ATOM 817 N N . ARG A 1 107 ? -1.783 -2.648 5.196 1.00 87.62 107 ARG A N 1
ATOM 818 C CA . ARG A 1 107 ? -2.585 -3.648 4.474 1.00 87.62 107 ARG A CA 1
ATOM 819 C C . ARG A 1 107 ? -1.788 -4.336 3.390 1.00 87.62 107 ARG A C 1
ATOM 821 O O . ARG A 1 107 ? -1.898 -5.541 3.190 1.00 87.62 107 ARG A O 1
ATOM 828 N N . ILE A 1 108 ? -1.015 -3.539 2.662 1.00 92.19 108 ILE A N 1
ATOM 829 C CA . ILE A 1 108 ? -0.253 -3.989 1.507 1.00 92.19 108 ILE A CA 1
ATOM 830 C C . ILE A 1 108 ? 1.088 -3.288 1.543 1.00 92.19 108 ILE A C 1
ATOM 832 O O . ILE A 1 108 ? 1.150 -2.066 1.679 1.00 92.19 108 ILE A O 1
ATOM 836 N N . ARG A 1 109 ? 2.155 -4.055 1.365 1.00 94.81 109 ARG A N 1
ATOM 837 C CA . ARG A 1 109 ? 3.501 -3.541 1.142 1.00 94.81 109 ARG A CA 1
ATOM 838 C C . ARG A 1 109 ? 4.001 -4.046 -0.199 1.00 94.81 109 ARG A C 1
ATOM 840 O O . ARG A 1 109 ? 3.922 -5.237 -0.475 1.00 94.81 109 ARG A O 1
ATOM 847 N N . VAL A 1 110 ? 4.504 -3.145 -1.029 1.00 96.12 110 VAL A N 1
ATOM 848 C CA . VAL A 1 110 ? 5.025 -3.458 -2.359 1.00 96.12 110 VAL A CA 1
ATOM 849 C C . VAL A 1 110 ? 6.481 -3.036 -2.413 1.00 96.12 110 VAL A C 1
ATOM 851 O O . VAL A 1 110 ? 6.774 -1.846 -2.338 1.00 96.12 110 VAL A O 1
ATOM 854 N N . ASN A 1 111 ? 7.385 -4.001 -2.545 1.00 96.50 111 ASN A N 1
ATOM 855 C CA . ASN A 1 111 ? 8.807 -3.739 -2.752 1.00 96.50 111 ASN A CA 1
ATOM 856 C C . ASN A 1 111 ? 9.113 -3.874 -4.242 1.00 96.50 111 ASN A C 1
ATOM 858 O O . ASN A 1 111 ? 8.987 -4.967 -4.783 1.00 96.50 111 ASN A O 1
ATOM 862 N N . ALA A 1 112 ? 9.507 -2.794 -4.907 1.00 96.19 112 ALA A N 1
ATOM 863 C CA . ALA A 1 112 ? 9.887 -2.843 -6.313 1.00 96.19 112 ALA A CA 1
ATOM 864 C C . ALA A 1 112 ? 11.390 -3.104 -6.462 1.00 96.19 112 ALA A C 1
ATOM 866 O O . ALA A 1 112 ? 12.202 -2.395 -5.860 1.00 96.19 112 ALA A O 1
ATOM 867 N N . SER A 1 113 ? 11.746 -4.096 -7.281 1.00 95.00 113 SER A N 1
ATOM 868 C CA . SER A 1 113 ? 13.133 -4.516 -7.526 1.00 95.00 113 SER A CA 1
ATOM 869 C C . SER A 1 113 ? 13.670 -4.072 -8.882 1.00 95.00 113 SER A C 1
ATOM 871 O O . SER A 1 113 ? 14.874 -3.869 -9.020 1.00 95.00 113 SER A O 1
ATOM 873 N N . GLY A 1 114 ? 12.808 -3.868 -9.882 1.00 93.38 114 GLY A N 1
ATOM 874 C CA . GLY A 1 114 ? 13.273 -3.386 -11.178 1.00 93.38 114 GLY A CA 1
ATOM 875 C C . GLY A 1 114 ? 12.176 -3.057 -12.181 1.00 93.38 114 GLY A C 1
ATOM 876 O O . GLY A 1 114 ? 11.064 -3.570 -12.104 1.00 93.38 114 GLY A O 1
ATOM 877 N N . ILE A 1 115 ? 12.504 -2.197 -13.144 1.00 93.75 115 ILE A N 1
ATOM 878 C CA . ILE A 1 115 ? 11.674 -1.886 -14.314 1.00 93.75 115 ILE A CA 1
ATOM 879 C C . ILE A 1 115 ? 12.369 -2.411 -15.565 1.00 93.75 115 ILE A C 1
ATOM 881 O O . ILE A 1 115 ? 13.542 -2.126 -15.797 1.00 93.75 115 ILE A O 1
ATOM 885 N N . VAL A 1 116 ? 11.623 -3.114 -16.410 1.00 92.50 116 VAL A N 1
ATOM 886 C CA . VAL A 1 116 ? 12.068 -3.570 -17.726 1.00 92.50 116 VAL A CA 1
ATOM 887 C C . VAL A 1 116 ? 11.334 -2.781 -18.802 1.00 92.50 116 VAL A C 1
ATOM 889 O O . VAL A 1 116 ? 10.106 -2.747 -18.830 1.00 92.50 116 VAL A O 1
ATOM 892 N N . ILE A 1 117 ? 12.082 -2.167 -19.718 1.00 91.94 117 ILE A N 1
ATOM 893 C CA . ILE A 1 117 ? 11.551 -1.462 -20.887 1.00 91.94 117 ILE A CA 1
ATOM 894 C C . ILE A 1 117 ? 11.974 -2.204 -22.157 1.00 91.94 117 ILE A C 1
ATOM 896 O O . ILE A 1 117 ? 13.150 -2.213 -22.527 1.00 91.94 117 ILE A O 1
ATOM 900 N N . GLY A 1 118 ? 11.012 -2.810 -22.854 1.00 86.81 118 GLY A N 1
ATOM 901 C CA . GLY A 1 118 ? 11.228 -3.464 -24.143 1.00 86.81 118 GLY A CA 1
ATOM 902 C C . GLY A 1 118 ? 11.434 -2.489 -25.311 1.00 86.81 118 GLY A C 1
ATOM 903 O O . GLY A 1 118 ? 10.957 -1.350 -25.306 1.00 86.81 118 GLY A O 1
ATOM 904 N N . SER A 1 119 ? 12.121 -2.964 -26.350 1.00 82.06 119 SER A N 1
ATOM 905 C CA . SER A 1 119 ? 12.374 -2.226 -27.597 1.00 82.06 119 SER A CA 1
ATOM 906 C C . SER A 1 119 ? 11.562 -2.760 -28.779 1.00 82.06 119 SER A C 1
ATOM 908 O O . SER A 1 119 ? 11.016 -1.970 -29.550 1.00 82.06 119 SER A O 1
ATOM 910 N N . ASN A 1 120 ? 11.503 -4.086 -28.963 1.00 77.94 120 ASN A N 1
ATOM 911 C CA . ASN A 1 120 ? 10.810 -4.710 -30.093 1.00 77.94 120 ASN A CA 1
ATOM 912 C C . ASN A 1 120 ? 10.439 -6.191 -29.812 1.00 77.94 120 ASN A C 1
ATOM 914 O O . ASN A 1 120 ? 11.309 -7.053 -29.940 1.00 77.94 120 ASN A O 1
ATOM 918 N N . PRO A 1 121 ? 9.174 -6.506 -29.466 1.00 77.12 121 PRO A N 1
ATOM 919 C CA . PRO A 1 121 ? 8.078 -5.563 -29.240 1.00 77.12 121 PRO A CA 1
ATOM 920 C C . PRO A 1 121 ? 8.316 -4.709 -27.977 1.00 77.12 121 PRO A C 1
ATOM 922 O O . PRO A 1 121 ? 8.988 -5.161 -27.048 1.00 77.12 121 PRO A O 1
ATOM 925 N N . PRO A 1 122 ? 7.802 -3.468 -27.929 1.00 82.25 122 PRO A N 1
ATOM 926 C CA . PRO A 1 122 ? 7.914 -2.620 -26.751 1.00 82.25 122 PRO A CA 1
ATOM 927 C C . PRO A 1 122 ? 6.950 -3.111 -25.667 1.00 82.25 122 PRO A C 1
ATOM 929 O O . PRO A 1 122 ? 5.784 -2.730 -25.645 1.00 82.25 122 PRO A O 1
ATOM 932 N N . VAL A 1 123 ? 7.435 -4.005 -24.811 1.00 89.88 123 VAL A N 1
ATOM 933 C CA . VAL A 1 123 ? 6.693 -4.513 -23.655 1.00 89.88 123 VAL A CA 1
ATOM 934 C C . VAL A 1 123 ? 7.402 -4.041 -22.396 1.00 89.88 123 VAL A C 1
ATOM 936 O O . VAL A 1 123 ? 8.603 -4.266 -22.245 1.00 89.88 123 VAL A O 1
ATOM 939 N N . GLN A 1 124 ? 6.670 -3.354 -21.526 1.00 94.25 124 GLN A N 1
ATOM 940 C CA . GLN A 1 124 ? 7.170 -2.860 -20.250 1.00 94.25 124 GLN A CA 1
ATOM 941 C C . GLN A 1 124 ? 6.667 -3.745 -19.124 1.00 94.25 124 GLN A C 1
ATOM 943 O O . GLN A 1 124 ? 5.532 -4.226 -19.159 1.00 94.25 124 GLN A O 1
ATOM 948 N N . SER A 1 125 ? 7.498 -3.917 -18.107 1.00 96.19 125 SER A N 1
ATOM 949 C CA . SER A 1 125 ? 7.086 -4.556 -16.869 1.00 96.19 125 SER A CA 1
ATOM 950 C C . SER A 1 125 ? 7.814 -3.970 -15.672 1.00 96.19 125 SER A C 1
ATOM 952 O O . SER A 1 125 ? 8.897 -3.402 -15.801 1.00 96.19 125 SER A O 1
ATOM 954 N N . ILE A 1 126 ? 7.220 -4.128 -14.496 1.00 97.12 126 ILE A N 1
ATOM 955 C CA . ILE A 1 126 ? 7.867 -3.865 -13.212 1.00 97.12 126 ILE A CA 1
ATOM 956 C C . ILE A 1 126 ? 7.848 -5.142 -12.376 1.00 97.12 126 ILE A C 1
ATOM 958 O O . ILE A 1 126 ? 6.836 -5.839 -12.305 1.00 97.12 126 ILE A O 1
ATOM 962 N N . GLU A 1 127 ? 8.984 -5.456 -11.773 1.00 97.12 127 GLU A N 1
ATOM 963 C CA . GLU A 1 127 ? 9.146 -6.557 -10.835 1.00 97.12 127 GLU A CA 1
ATOM 964 C C . GLU A 1 127 ? 8.894 -6.039 -9.423 1.00 97.12 127 GLU A C 1
ATOM 966 O O . GLU A 1 127 ? 9.523 -5.072 -8.976 1.00 97.12 127 GLU A O 1
ATOM 971 N N . VAL A 1 128 ? 7.939 -6.661 -8.736 1.00 97.25 128 VAL A N 1
ATOM 972 C CA . VAL A 1 128 ? 7.542 -6.285 -7.384 1.00 97.25 128 VAL A CA 1
ATOM 973 C C . VAL A 1 128 ? 7.359 -7.510 -6.505 1.00 97.25 128 VAL A C 1
ATOM 975 O O . VAL A 1 128 ? 6.851 -8.533 -6.943 1.00 97.25 128 VAL A O 1
ATOM 978 N N . GLN A 1 129 ? 7.688 -7.382 -5.231 1.00 97.25 129 GLN A N 1
ATOM 979 C CA . GLN A 1 129 ? 7.227 -8.287 -4.193 1.00 97.25 129 GLN A CA 1
ATOM 980 C C . GLN A 1 129 ? 6.021 -7.654 -3.504 1.00 97.25 129 GLN A C 1
ATOM 982 O O . GLN A 1 129 ? 6.147 -6.615 -2.851 1.00 97.25 129 GLN A O 1
ATOM 987 N N . ALA A 1 130 ? 4.853 -8.267 -3.669 1.00 95.31 130 ALA A N 1
ATOM 988 C CA . ALA A 1 130 ? 3.613 -7.842 -3.038 1.00 95.31 130 ALA A CA 1
ATOM 989 C C . ALA A 1 130 ? 3.393 -8.645 -1.753 1.00 95.31 130 ALA A C 1
ATOM 991 O O . ALA A 1 130 ? 3.228 -9.861 -1.798 1.00 95.31 130 ALA A O 1
ATOM 992 N N . CYS A 1 131 ? 3.382 -7.957 -0.617 1.00 93.50 131 CYS A N 1
ATOM 993 C CA . CYS A 1 131 ? 3.097 -8.512 0.697 1.00 93.50 131 CYS A CA 1
ATOM 994 C C . CYS A 1 131 ? 1.725 -8.039 1.177 1.00 93.50 131 CYS A C 1
ATOM 996 O O . CYS A 1 131 ? 1.507 -6.837 1.338 1.00 93.50 131 CYS A O 1
ATOM 998 N N . ILE A 1 132 ? 0.815 -8.978 1.419 1.00 91.25 132 ILE A N 1
ATOM 999 C CA . ILE A 1 132 ? -0.521 -8.728 1.958 1.00 91.25 132 ILE A CA 1
ATOM 1000 C C . ILE A 1 132 ? -0.503 -9.026 3.451 1.00 91.25 132 ILE A C 1
ATOM 1002 O O . ILE A 1 132 ? -0.052 -10.091 3.872 1.00 91.25 132 ILE A O 1
ATOM 1006 N N . ILE A 1 133 ? -0.958 -8.058 4.239 1.00 87.75 133 ILE A N 1
ATOM 1007 C CA . ILE A 1 133 ? -0.934 -8.088 5.699 1.00 87.75 133 ILE A CA 1
ATOM 1008 C C . ILE A 1 133 ? -2.384 -8.168 6.164 1.00 87.75 133 ILE A C 1
ATOM 1010 O O . ILE A 1 133 ? -3.176 -7.243 5.942 1.00 87.75 133 ILE A O 1
ATOM 1014 N N . ALA A 1 134 ? -2.750 -9.299 6.769 1.00 73.19 134 ALA A N 1
ATOM 1015 C CA . ALA A 1 134 ? -4.113 -9.508 7.230 1.00 73.19 134 ALA A CA 1
ATOM 1016 C C . ALA A 1 134 ? -4.503 -8.469 8.302 1.00 73.19 134 ALA A C 1
ATOM 1018 O O . ALA A 1 134 ? -3.663 -8.036 9.098 1.00 73.19 134 ALA A O 1
ATOM 1019 N N . PRO A 1 135 ? -5.783 -8.058 8.367 1.00 65.06 135 PRO A N 1
ATOM 1020 C CA . PRO A 1 135 ? -6.273 -7.306 9.506 1.00 65.06 135 PRO A CA 1
ATOM 1021 C C . PRO A 1 135 ? -6.071 -8.078 10.796 1.00 65.06 135 PRO A C 1
ATOM 1023 O O . PRO A 1 135 ? -6.640 -9.149 10.976 1.00 65.06 135 PRO A O 1
ATOM 1026 N N . VAL A 1 136 ? -5.350 -7.472 11.733 1.00 59.84 136 VAL A N 1
ATOM 1027 C CA . VAL A 1 136 ? -5.509 -7.834 13.137 1.00 59.84 136 VAL A CA 1
ATOM 1028 C C . VAL A 1 136 ? -6.919 -7.396 13.532 1.00 59.84 136 VAL A C 1
ATOM 1030 O O . VAL A 1 136 ? -7.269 -6.223 13.360 1.00 59.84 136 VAL A O 1
ATOM 1033 N N . GLU A 1 137 ? -7.751 -8.325 14.008 1.00 53.97 137 GLU A N 1
ATOM 1034 C CA . GLU A 1 137 ? -9.051 -7.980 14.583 1.00 53.97 137 GLU A CA 1
ATOM 1035 C C . GLU A 1 137 ? -8.827 -6.985 15.728 1.00 53.97 137 GLU A C 1
ATOM 1037 O O . GLU A 1 137 ? -8.257 -7.306 16.772 1.00 53.97 137 GLU A O 1
ATOM 1042 N N . LEU A 1 138 ? -9.254 -5.739 15.524 1.00 48.41 138 LEU A N 1
ATOM 1043 C CA . LEU A 1 138 ? -9.284 -4.753 16.590 1.00 48.41 138 LEU A CA 1
ATOM 1044 C C . LEU A 1 138 ? -10.414 -5.150 17.538 1.00 48.41 138 LEU A C 1
ATOM 1046 O O . LEU A 1 138 ? -11.583 -4.897 17.249 1.00 48.41 138 LEU A O 1
ATOM 1050 N N . ILE A 1 139 ? -10.077 -5.731 18.691 1.00 47.81 139 ILE A N 1
ATOM 1051 C CA . ILE A 1 139 ? -11.016 -5.776 19.813 1.00 47.81 139 ILE A CA 1
ATOM 1052 C C . ILE A 1 139 ? -11.286 -4.322 20.191 1.00 47.81 139 ILE A C 1
ATOM 1054 O O . ILE A 1 139 ? -10.412 -3.629 20.725 1.00 47.81 139 ILE A O 1
ATOM 1058 N N . SER A 1 140 ? -12.482 -3.823 19.883 1.00 44.41 140 SER A N 1
ATOM 1059 C CA . SER A 1 140 ? -12.836 -2.467 20.266 1.00 44.41 140 SER A CA 1
ATOM 1060 C C . SER A 1 140 ? -12.922 -2.414 21.797 1.00 44.41 140 SER A C 1
ATOM 1062 O O . SER A 1 140 ? -13.737 -3.080 22.438 1.00 44.41 140 SER A O 1
ATOM 1064 N N . PHE A 1 141 ? -12.056 -1.612 22.423 1.00 43.38 141 PHE A N 1
ATOM 1065 C CA . PHE A 1 141 ? -12.078 -1.407 23.880 1.00 43.38 141 PHE A CA 1
ATOM 1066 C C . PHE A 1 141 ? -13.457 -0.923 24.371 1.00 43.38 141 PHE A C 1
ATOM 1068 O O . PHE A 1 141 ? -13.828 -1.152 25.521 1.00 43.38 141 PHE A O 1
ATOM 1075 N N . GLY A 1 142 ? -14.226 -0.271 23.489 1.00 44.28 142 GLY A N 1
ATOM 1076 C CA . GLY A 1 142 ? -15.588 0.187 23.749 1.00 44.28 142 GLY A CA 1
ATOM 1077 C C . GLY A 1 142 ? -16.609 -0.943 23.906 1.00 44.28 142 GLY A C 1
ATOM 1078 O O . GLY A 1 142 ? -17.492 -0.818 24.748 1.00 44.28 142 GLY A O 1
ATOM 1079 N N . GLU A 1 143 ? -16.484 -2.053 23.171 1.00 45.69 143 GLU A N 1
ATOM 1080 C CA . GLU A 1 143 ? -17.363 -3.222 23.335 1.00 45.69 143 GLU A CA 1
ATOM 1081 C C . GLU A 1 143 ? -17.029 -4.017 24.602 1.00 45.69 143 GLU A C 1
ATOM 1083 O O . GLU A 1 143 ? -17.938 -4.501 25.273 1.00 45.69 143 GLU A O 1
ATOM 1088 N N . TRP A 1 144 ? -15.752 -4.069 24.999 1.00 46.84 144 TRP A N 1
ATOM 1089 C CA . TRP A 1 144 ? -15.335 -4.673 26.271 1.00 46.84 144 TRP A CA 1
ATOM 1090 C C . TRP A 1 144 ? -15.782 -3.857 27.499 1.00 46.84 144 TRP A C 1
ATOM 1092 O O . TRP A 1 144 ? -16.207 -4.429 28.504 1.00 46.84 144 TRP A O 1
ATOM 1102 N N . MET A 1 145 ? -15.745 -2.520 27.422 1.00 43.28 145 MET A N 1
ATOM 1103 C CA . MET A 1 145 ? -16.181 -1.638 28.516 1.00 43.28 145 MET A CA 1
ATOM 1104 C C . MET A 1 145 ? -17.698 -1.418 28.591 1.00 43.28 145 MET A C 1
ATOM 1106 O O . MET A 1 145 ? -18.165 -0.825 29.564 1.00 43.28 145 MET A O 1
ATOM 1110 N N . ASN A 1 146 ? -18.497 -1.907 27.636 1.00 43.47 146 ASN A N 1
ATOM 1111 C CA . ASN A 1 146 ? -19.948 -1.669 27.611 1.00 43.47 146 ASN A CA 1
ATOM 1112 C C . ASN A 1 146 ? -20.754 -2.581 28.550 1.00 43.47 146 ASN A C 1
ATOM 1114 O O . ASN A 1 146 ? -21.867 -3.019 28.265 1.00 43.47 146 ASN A O 1
ATOM 1118 N N . ASN A 1 147 ? -20.214 -2.797 29.740 1.00 49.84 147 ASN A N 1
ATOM 1119 C CA . ASN A 1 147 ? -20.967 -3.202 30.907 1.00 49.84 147 ASN A CA 1
ATOM 1120 C C . ASN A 1 147 ? -21.604 -1.935 31.507 1.00 49.84 147 ASN A C 1
ATOM 1122 O O . ASN A 1 147 ? -21.160 -1.418 32.527 1.00 49.84 147 ASN A O 1
ATOM 1126 N N . THR A 1 148 ? -22.618 -1.391 30.821 1.00 52.47 148 THR A N 1
ATOM 1127 C CA . THR A 1 148 ? -23.344 -0.174 31.221 1.00 52.47 148 THR A CA 1
ATOM 1128 C C . THR A 1 148 ? -23.751 -0.254 32.690 1.00 52.47 148 THR A C 1
ATOM 1130 O O . THR A 1 148 ? -24.546 -1.113 33.080 1.00 52.47 148 THR A O 1
ATOM 1133 N N . PHE A 1 149 ? -23.201 0.638 33.512 1.00 59.28 149 PHE A N 1
ATOM 1134 C CA . PHE A 1 149 ? -23.677 0.858 34.870 1.00 59.28 149 PHE A CA 1
ATOM 1135 C C . PHE A 1 149 ? -25.159 1.242 34.802 1.00 59.28 149 PHE A C 1
ATOM 1137 O O . PHE A 1 149 ? -25.569 2.053 33.971 1.00 59.28 149 PHE A O 1
ATOM 1144 N N . SER A 1 150 ? -25.982 0.656 35.664 1.00 59.59 150 SER A N 1
ATOM 1145 C CA . SER A 1 150 ? -27.383 1.053 35.780 1.00 59.59 150 SER A CA 1
ATOM 1146 C C . SER A 1 150 ? -27.707 1.371 37.225 1.00 59.59 150 SER A C 1
ATOM 1148 O O . SER A 1 150 ? -27.384 0.597 38.129 1.00 59.59 150 SER A O 1
ATOM 1150 N N . VAL A 1 151 ? -28.351 2.519 37.414 1.00 61.31 151 VAL A N 1
ATOM 1151 C CA . VAL A 1 151 ? -28.858 2.991 38.698 1.00 61.31 151 VAL A CA 1
ATOM 1152 C C . VAL A 1 151 ? -30.373 3.036 38.594 1.00 61.31 151 VAL A C 1
ATOM 1154 O O . VAL A 1 151 ? -30.917 3.684 37.701 1.00 61.31 151 VAL A O 1
ATOM 1157 N N . SER A 1 152 ? -31.062 2.354 39.503 1.00 62.16 152 SER A N 1
ATOM 1158 C CA . SER A 1 152 ? -32.517 2.445 39.621 1.00 62.16 152 SER A CA 1
ATOM 1159 C C . SER A 1 152 ? -32.901 2.800 41.049 1.00 62.16 152 SER A C 1
ATOM 1161 O O . SER A 1 152 ? -32.450 2.143 41.990 1.00 62.16 152 SER A O 1
ATOM 1163 N N . LYS A 1 153 ? -33.755 3.815 41.193 1.00 55.91 153 LYS A N 1
ATOM 1164 C CA . LYS A 1 153 ? -34.372 4.226 42.455 1.00 55.91 153 LYS A CA 1
ATOM 1165 C C . LYS A 1 153 ? -35.849 3.859 42.414 1.00 55.91 153 LYS A C 1
ATOM 1167 O O . LYS A 1 153 ? -36.550 4.226 41.471 1.00 55.91 153 LYS A O 1
ATOM 1172 N N . SER A 1 154 ? -36.325 3.162 43.434 1.00 56.38 154 SER A N 1
ATOM 1173 C CA . SER A 1 154 ? -37.749 2.894 43.629 1.00 56.38 154 SER A CA 1
ATOM 1174 C C . SER A 1 154 ? -38.178 3.298 45.029 1.00 56.38 154 SER A C 1
ATOM 1176 O O . SER A 1 154 ? -37.428 3.132 45.988 1.00 56.38 154 SER A O 1
ATOM 1178 N N . ALA A 1 155 ? -39.393 3.827 45.137 1.00 58.91 155 ALA A N 1
ATOM 1179 C CA . ALA A 1 155 ? -40.008 4.222 46.396 1.00 58.91 155 ALA A CA 1
ATOM 1180 C C . ALA A 1 155 ? -41.409 3.607 46.518 1.00 58.91 155 ALA A C 1
ATOM 1182 O O . ALA A 1 155 ? -42.026 3.240 45.510 1.00 58.91 155 ALA A O 1
ATOM 1183 N N . SER A 1 156 ? -41.921 3.510 47.745 1.00 59.31 156 SER A N 1
ATOM 1184 C CA . SER A 1 156 ? -43.320 3.155 48.006 1.00 59.31 156 SER A CA 1
ATOM 1185 C C . SER A 1 156 ? -44.278 4.081 47.239 1.00 59.31 156 SER A C 1
ATOM 1187 O O . SER A 1 156 ? -44.114 5.298 47.259 1.00 59.31 156 SER A O 1
ATOM 1189 N N . LYS A 1 157 ? -45.279 3.508 46.553 1.00 49.53 157 LYS A N 1
ATOM 1190 C CA . LYS A 1 157 ? -46.200 4.253 45.667 1.00 49.53 157 LYS A CA 1
ATOM 1191 C C . LYS A 1 157 ? -47.136 5.210 46.412 1.00 49.53 157 LYS A C 1
ATOM 1193 O O . LYS A 1 157 ? -47.479 6.250 45.867 1.00 49.53 157 LYS A O 1
ATOM 1198 N N . GLU A 1 158 ? -47.535 4.854 47.630 1.00 54.47 158 GLU A N 1
ATOM 1199 C CA . GLU A 1 158 ? -48.377 5.654 48.523 1.00 54.47 158 GLU A CA 1
ATOM 1200 C C . GLU A 1 158 ? -47.885 5.417 49.958 1.00 54.47 158 GLU A C 1
ATOM 1202 O O . GLU A 1 158 ? -47.567 4.282 50.317 1.00 54.47 158 GLU A O 1
ATOM 1207 N N . VAL A 1 159 ? -47.764 6.483 50.753 1.00 55.31 159 VAL A N 1
ATOM 1208 C CA . VAL A 1 159 ? -47.361 6.426 52.168 1.00 55.31 159 VAL A CA 1
ATOM 1209 C C . VAL A 1 159 ? -48.344 7.289 52.946 1.00 55.31 159 VAL A C 1
ATOM 1211 O O . VAL A 1 159 ? -48.447 8.490 52.682 1.00 55.31 159 VAL A O 1
ATOM 1214 N N . TYR A 1 160 ? -49.096 6.696 53.874 1.00 55.00 160 TYR A N 1
ATOM 1215 C CA . TYR A 1 160 ? -50.017 7.462 54.709 1.00 55.00 160 TYR A CA 1
ATOM 1216 C C . TYR A 1 160 ? -49.285 8.123 55.883 1.00 55.00 160 TYR A C 1
ATOM 1218 O O . TYR A 1 160 ? -48.197 7.725 56.299 1.00 55.00 160 TYR A O 1
ATOM 1226 N N . VAL A 1 161 ? -49.895 9.165 56.449 1.00 54.56 161 VAL A N 1
ATOM 1227 C CA . VAL A 1 161 ? -49.345 9.867 57.617 1.00 54.56 161 VAL A CA 1
ATOM 1228 C C . VAL A 1 161 ? -49.156 8.868 58.767 1.00 54.56 161 VAL A C 1
ATOM 1230 O O . VAL A 1 161 ? -50.115 8.208 59.163 1.00 54.56 161 VAL A O 1
ATOM 1233 N N . ARG A 1 162 ? -47.941 8.818 59.340 1.00 54.12 162 ARG A N 1
ATOM 1234 C CA . ARG A 1 162 ? -47.464 7.853 60.364 1.00 54.12 162 ARG A CA 1
ATOM 1235 C C . ARG A 1 162 ? -47.061 6.466 59.852 1.00 54.12 162 ARG A C 1
ATOM 1237 O O . ARG A 1 162 ? -46.762 5.601 60.672 1.00 54.12 162 ARG A O 1
ATOM 1244 N N . GLU A 1 163 ? -47.002 6.257 58.544 1.00 56.53 163 GLU A N 1
ATOM 1245 C CA . GLU A 1 163 ? -46.381 5.067 57.960 1.00 56.53 163 GLU A CA 1
ATOM 1246 C C . GLU A 1 163 ? -44.922 5.324 57.577 1.00 56.53 163 GLU A C 1
ATOM 1248 O O . GLU A 1 163 ? -44.491 6.462 57.390 1.00 56.53 163 GLU A O 1
ATOM 1253 N N . GLN A 1 164 ? -44.147 4.243 57.477 1.00 59.28 164 GLN A N 1
ATOM 1254 C CA . GLN A 1 164 ? -42.759 4.300 57.031 1.00 59.28 164 GLN A CA 1
ATOM 1255 C C . GLN A 1 164 ? -42.697 4.220 55.503 1.00 59.28 164 GLN A C 1
ATOM 1257 O O . GLN A 1 164 ? -43.272 3.318 54.892 1.00 59.28 164 GLN A O 1
ATOM 1262 N N . ALA A 1 165 ? -41.960 5.143 54.889 1.00 60.28 165 ALA A N 1
ATOM 1263 C CA . ALA A 1 165 ? -41.602 5.065 53.480 1.00 60.28 165 ALA A CA 1
ATOM 1264 C C . ALA A 1 165 ? -40.359 4.184 53.303 1.00 60.28 165 ALA A C 1
ATOM 1266 O O . ALA A 1 165 ? -39.396 4.306 54.060 1.00 60.28 165 ALA A O 1
ATOM 1267 N N . PHE A 1 166 ? -40.358 3.337 52.274 1.00 61.38 166 PHE A N 1
ATOM 1268 C CA . PHE A 1 166 ? -39.181 2.566 51.881 1.00 61.38 166 PHE A CA 1
ATOM 1269 C C . PHE A 1 166 ? -38.648 3.106 50.557 1.00 61.38 166 PHE A C 1
ATOM 1271 O O . PHE A 1 166 ? -39.401 3.259 49.592 1.00 61.38 166 PHE A O 1
ATOM 1278 N N . VAL A 1 167 ? -37.348 3.392 50.527 1.00 59.34 167 VAL A N 1
ATOM 1279 C CA . VAL A 1 167 ? -36.613 3.801 49.328 1.00 59.34 167 VAL A CA 1
ATOM 1280 C C . VAL A 1 167 ? -35.509 2.781 49.101 1.00 59.34 167 VAL A C 1
ATOM 1282 O O . VAL A 1 167 ? -34.703 2.526 49.992 1.00 59.34 167 VAL A O 1
ATOM 1285 N N . GLU A 1 168 ? -35.489 2.188 47.913 1.00 61.19 168 GLU A N 1
ATOM 1286 C CA . GLU A 1 168 ? -34.444 1.264 47.485 1.00 61.19 168 GLU A CA 1
ATOM 1287 C C . GLU A 1 168 ? -33.641 1.906 46.353 1.00 61.19 168 GLU A C 1
ATOM 1289 O O . GLU A 1 168 ? -34.203 2.359 45.349 1.00 61.19 168 GLU A O 1
ATOM 1294 N N . LEU A 1 169 ? -32.318 1.927 46.523 1.00 60.72 169 LEU A N 1
ATOM 1295 C CA . LEU A 1 169 ? -31.362 2.287 45.488 1.00 60.72 169 LEU A CA 1
ATOM 1296 C C . LEU A 1 169 ? -30.585 1.034 45.096 1.00 60.72 169 LEU A C 1
ATOM 1298 O O . LEU A 1 169 ? -29.881 0.446 45.915 1.00 60.72 169 LEU A O 1
ATOM 1302 N N . LYS A 1 170 ? -30.696 0.637 43.830 1.00 62.62 170 LYS A N 1
ATOM 1303 C CA . LYS A 1 170 ? -29.965 -0.506 43.288 1.00 62.62 170 LYS A CA 1
ATOM 1304 C C . LYS A 1 170 ? -28.940 -0.026 42.271 1.00 62.62 170 LYS A C 1
ATOM 1306 O O . LYS A 1 170 ? -29.298 0.607 41.278 1.00 62.62 170 LYS A O 1
ATOM 1311 N N . ILE A 1 171 ? -27.678 -0.365 42.527 1.00 64.69 171 ILE A N 1
ATOM 1312 C CA . ILE A 1 171 ? -26.542 -0.080 41.650 1.00 64.69 171 ILE A CA 1
ATOM 1313 C C . ILE A 1 171 ? -25.940 -1.415 41.221 1.00 64.69 171 ILE A C 1
ATOM 1315 O O . ILE A 1 171 ? -25.613 -2.254 42.061 1.00 64.69 171 ILE A O 1
ATOM 1319 N N . THR A 1 172 ? -25.819 -1.642 39.917 1.00 65.19 172 THR A N 1
ATOM 1320 C CA . THR A 1 172 ? -25.254 -2.882 39.367 1.00 65.19 172 THR A CA 1
ATOM 1321 C C . THR A 1 172 ? -24.007 -2.602 38.545 1.00 65.19 172 THR A C 1
ATOM 1323 O O . THR A 1 172 ? -23.883 -1.547 37.930 1.00 65.19 172 THR A O 1
ATOM 1326 N N . ASN A 1 173 ? -23.121 -3.600 38.490 1.00 63.66 173 ASN A N 1
ATOM 1327 C CA . ASN A 1 173 ? -21.898 -3.585 37.686 1.00 63.66 173 ASN A CA 1
ATOM 1328 C C . ASN A 1 173 ? -20.809 -2.603 38.167 1.00 63.66 173 ASN A C 1
ATOM 1330 O O . ASN A 1 173 ? -20.197 -1.889 37.384 1.00 63.66 173 ASN A O 1
ATOM 1334 N N . LEU A 1 174 ? -20.519 -2.615 39.474 1.00 65.81 174 LEU A N 1
ATOM 1335 C CA . LEU A 1 174 ? -19.444 -1.827 40.108 1.00 65.81 174 LEU A CA 1
ATOM 1336 C C . LEU A 1 174 ? -18.031 -2.401 39.891 1.00 65.81 174 LEU A C 1
ATOM 1338 O O . LEU A 1 174 ? -17.099 -2.066 40.616 1.00 65.81 174 LEU A O 1
ATOM 1342 N N . SER A 1 175 ? -17.854 -3.311 38.930 1.00 61.03 175 SER A N 1
ATOM 1343 C CA . SER A 1 175 ? -16.619 -4.095 38.790 1.00 61.03 175 SER A CA 1
ATOM 1344 C C . SER A 1 175 ? -15.380 -3.244 38.469 1.00 61.03 175 SER A C 1
ATOM 1346 O O . SER A 1 175 ? -14.275 -3.666 38.814 1.00 61.03 175 SER A O 1
ATOM 1348 N N . MET A 1 176 ? -15.574 -2.052 37.887 1.00 55.78 176 MET A N 1
ATOM 1349 C CA . MET A 1 176 ? -14.526 -1.114 37.455 1.00 55.78 176 MET A CA 1
ATOM 1350 C C . MET A 1 176 ? -14.686 0.308 38.029 1.00 55.78 176 MET A C 1
ATOM 1352 O O . MET A 1 176 ? -14.083 1.245 37.517 1.00 55.78 176 MET A O 1
ATOM 1356 N N . VAL A 1 177 ? -15.530 0.499 39.050 1.00 60.34 177 VAL A N 1
ATOM 1357 C CA . VAL A 1 177 ? -15.773 1.827 39.636 1.00 60.34 177 VAL A CA 1
ATOM 1358 C C . VAL A 1 177 ? -14.944 1.989 40.908 1.00 60.34 177 VAL A C 1
ATOM 1360 O O . VAL A 1 177 ? -15.103 1.212 41.846 1.00 60.34 177 VAL A O 1
ATOM 1363 N N . ASP A 1 178 ? -14.087 3.011 40.939 1.00 58.84 178 ASP A N 1
ATOM 1364 C CA . ASP A 1 178 ? -13.181 3.281 42.067 1.00 58.84 178 ASP A CA 1
ATOM 1365 C C . ASP A 1 178 ? -13.901 3.888 43.283 1.00 58.84 178 ASP A C 1
ATOM 1367 O O . ASP A 1 178 ? -13.527 3.632 44.427 1.00 58.84 178 ASP A O 1
ATOM 1371 N N . ARG A 1 179 ? -14.942 4.699 43.048 1.00 59.50 179 ARG A N 1
ATOM 1372 C CA . ARG A 1 179 ? -15.744 5.340 44.098 1.00 59.50 179 ARG A CA 1
ATOM 1373 C C . ARG A 1 179 ? -17.163 5.607 43.614 1.00 59.50 179 ARG A C 1
ATOM 1375 O O . ARG A 1 179 ? -17.357 6.087 42.498 1.00 59.50 179 ARG A O 1
ATOM 1382 N N . VAL A 1 180 ? -18.144 5.349 44.475 1.00 64.44 180 VAL A N 1
ATOM 1383 C CA . VAL A 1 180 ? -19.548 5.713 44.248 1.00 64.44 180 VAL A CA 1
ATOM 1384 C C . VAL A 1 180 ? -20.016 6.601 45.389 1.00 64.44 180 VAL A C 1
ATOM 1386 O O . VAL A 1 180 ? -19.872 6.237 46.550 1.00 64.44 180 VAL A O 1
ATOM 1389 N N . GLU A 1 181 ? -20.593 7.751 45.051 1.00 64.06 181 GLU A N 1
ATOM 1390 C CA . GLU A 1 181 ? -21.204 8.668 46.010 1.00 64.06 181 GLU A CA 1
ATOM 1391 C C . GLU A 1 181 ? -22.684 8.840 45.664 1.00 64.06 181 GLU A C 1
ATOM 1393 O O . GLU A 1 181 ? -23.034 9.162 44.526 1.00 64.06 181 GLU A O 1
ATOM 1398 N N . VAL A 1 182 ? -23.557 8.592 46.640 1.00 63.59 182 VAL A N 1
ATOM 1399 C CA . VAL A 1 182 ? -25.001 8.794 46.497 1.00 63.59 182 VAL A CA 1
ATOM 1400 C C . VAL A 1 182 ? -25.343 10.161 47.075 1.00 63.59 182 VAL A C 1
ATOM 1402 O O . VAL A 1 182 ? -25.440 10.323 48.288 1.00 63.59 182 VAL A O 1
ATOM 1405 N N . VAL A 1 183 ? -25.527 11.146 46.197 1.00 64.00 183 VAL A N 1
ATOM 1406 C CA . VAL A 1 183 ? -26.011 12.478 46.579 1.00 64.00 183 VAL A CA 1
ATOM 1407 C C . VAL A 1 183 ? -27.515 12.515 46.336 1.00 64.00 183 VAL A C 1
ATOM 1409 O O . VAL A 1 183 ? -27.968 12.764 45.220 1.00 64.00 183 VAL A O 1
ATOM 1412 N N . ASP A 1 184 ? -28.292 12.211 47.371 1.00 61.59 184 ASP A N 1
ATOM 1413 C CA . ASP A 1 184 ? -29.755 12.221 47.321 1.00 61.59 184 ASP A CA 1
ATOM 1414 C C . ASP A 1 184 ? -30.315 13.062 48.473 1.00 61.59 184 ASP A C 1
ATOM 1416 O O . ASP A 1 184 ? -29.721 13.144 49.549 1.00 61.59 184 ASP A O 1
ATOM 1420 N N . SER A 1 185 ? -31.455 13.704 48.242 1.00 63.22 185 SER A N 1
ATOM 1421 C CA . SER A 1 185 ? -32.132 14.559 49.219 1.00 63.22 185 SER A CA 1
ATOM 1422 C C . SER A 1 185 ? -33.514 13.999 49.518 1.00 63.22 185 SER A C 1
ATOM 1424 O O . SER A 1 185 ? -34.296 13.736 48.602 1.00 63.22 185 SER A O 1
ATOM 1426 N N . VAL A 1 186 ? -33.830 13.838 50.801 1.00 65.69 186 VAL A N 1
ATOM 1427 C CA . VAL A 1 186 ? -35.178 13.478 51.252 1.00 65.69 186 VAL A CA 1
ATOM 1428 C C . VAL A 1 186 ? -36.070 14.720 51.157 1.00 65.69 186 VAL A C 1
ATOM 1430 O O . VAL A 1 186 ? -35.622 15.814 51.487 1.00 65.69 186 VAL A O 1
ATOM 1433 N N . ALA A 1 187 ? -37.302 14.565 50.662 1.00 64.44 187 ALA A N 1
ATOM 1434 C CA . ALA A 1 187 ? -38.261 15.668 50.582 1.00 64.44 187 ALA A CA 1
ATOM 1435 C C . ALA A 1 187 ? -38.667 16.150 51.986 1.00 64.44 187 ALA A C 1
ATOM 1437 O O . ALA A 1 187 ? -38.738 15.342 52.914 1.00 64.44 187 ALA A O 1
ATOM 1438 N N . ASP A 1 188 ? -38.952 17.446 52.124 1.00 64.88 188 ASP A N 1
ATOM 1439 C CA . ASP A 1 188 ? -39.142 18.134 53.411 1.00 64.88 188 ASP A CA 1
ATOM 1440 C C . ASP A 1 188 ? -40.255 17.528 54.290 1.00 64.88 188 ASP A C 1
ATOM 1442 O O . ASP A 1 188 ? -40.248 17.680 55.512 1.00 64.88 188 ASP A O 1
ATOM 1446 N N . GLU A 1 189 ? -41.220 16.831 53.688 1.00 68.06 189 GLU A N 1
ATOM 1447 C CA . GLU A 1 189 ? -42.340 16.189 54.378 1.00 68.06 189 GLU A CA 1
ATOM 1448 C C . GLU A 1 189 ? -41.965 14.874 55.081 1.00 68.06 189 GLU A C 1
ATOM 1450 O O . GLU A 1 189 ? -42.752 14.357 55.881 1.00 68.06 189 GLU A O 1
ATOM 1455 N N . PHE A 1 190 ? -40.781 14.323 54.802 1.00 63.69 190 PHE A N 1
ATOM 1456 C CA . PHE A 1 190 ? -40.290 13.088 55.401 1.00 63.69 190 PHE A CA 1
ATOM 1457 C C . PHE A 1 190 ? -39.189 13.374 56.423 1.00 63.69 190 PHE A C 1
ATOM 1459 O O . PHE A 1 190 ? -38.209 14.062 56.152 1.00 63.69 190 PHE A O 1
ATOM 1466 N N . VAL A 1 191 ? -39.325 12.779 57.608 1.00 66.69 191 VAL A N 1
ATOM 1467 C CA . VAL A 1 191 ? -38.285 12.798 58.641 1.00 66.69 191 VAL A CA 1
ATOM 1468 C C . VAL A 1 191 ? -37.512 11.490 58.565 1.00 66.69 191 VAL A C 1
ATOM 1470 O O . VAL A 1 191 ? -38.098 10.408 58.619 1.00 66.69 191 VAL A O 1
ATOM 1473 N N . VAL A 1 192 ? -36.195 11.601 58.432 1.00 64.44 192 VAL A N 1
ATOM 1474 C CA . VAL A 1 192 ? -35.281 10.460 58.449 1.00 64.44 192 VAL A CA 1
ATOM 1475 C C . VAL A 1 192 ? -35.255 9.875 59.854 1.00 64.44 192 VAL A C 1
ATOM 1477 O O . VAL A 1 192 ? -35.098 10.610 60.829 1.00 64.44 192 VAL A O 1
ATOM 1480 N N . ASP A 1 193 ? -35.389 8.556 59.946 1.00 65.12 193 ASP A N 1
ATOM 1481 C CA . ASP A 1 193 ? -35.169 7.823 61.188 1.00 65.12 193 ASP A CA 1
ATOM 1482 C C . ASP A 1 193 ? -33.714 8.038 61.662 1.00 65.12 193 ASP A C 1
ATOM 1484 O O . ASP A 1 193 ? -32.796 7.593 60.970 1.00 65.12 193 ASP A O 1
ATOM 1488 N N . PRO A 1 194 ? -33.476 8.736 62.791 1.00 63.94 194 PRO A N 1
ATOM 1489 C CA . PRO A 1 194 ? -32.128 9.072 63.251 1.00 63.94 194 PRO A CA 1
ATOM 1490 C C . PRO A 1 194 ? -31.309 7.842 63.656 1.00 63.94 194 PRO A C 1
ATOM 1492 O O . PRO A 1 194 ? -30.089 7.944 63.757 1.00 63.94 194 PRO A O 1
ATOM 1495 N N . ASP A 1 195 ? -31.960 6.693 63.858 1.00 62.00 195 ASP A N 1
ATOM 1496 C CA . ASP A 1 195 ? -31.297 5.423 64.155 1.00 62.00 195 ASP A CA 1
ATOM 1497 C C . ASP A 1 195 ? -30.842 4.687 62.877 1.00 62.00 195 ASP A C 1
ATOM 1499 O O . ASP A 1 195 ? -30.296 3.583 62.955 1.00 62.00 195 ASP A O 1
ATOM 1503 N N . ARG A 1 196 ? -31.069 5.267 61.685 1.00 59.59 196 ARG A N 1
ATOM 1504 C CA . ARG A 1 196 ? -30.655 4.699 60.397 1.00 59.59 196 ARG A CA 1
ATOM 1505 C C . ARG A 1 196 ? -29.623 5.569 59.693 1.00 59.59 196 ARG A C 1
ATOM 1507 O O . ARG A 1 196 ? -29.878 6.720 59.347 1.00 59.59 196 ARG A O 1
ATOM 1514 N N . ASP A 1 197 ? -28.488 4.957 59.379 1.00 58.12 197 ASP A N 1
ATOM 1515 C CA . ASP A 1 197 ? -27.452 5.583 58.569 1.00 58.12 197 ASP A CA 1
ATOM 1516 C C . ASP A 1 197 ? -27.931 5.747 57.117 1.00 58.12 197 ASP A C 1
ATOM 1518 O O . ASP A 1 197 ? -28.206 4.777 56.410 1.00 58.12 197 ASP A O 1
ATOM 1522 N N . LEU A 1 198 ? -28.020 6.997 56.662 1.00 58.25 198 LEU A N 1
ATOM 1523 C CA . LEU A 1 198 ? -28.275 7.353 55.259 1.00 58.25 198 LEU A CA 1
ATOM 1524 C C . LEU A 1 198 ? -27.013 7.319 54.390 1.00 58.25 198 LEU A C 1
ATOM 1526 O O . LEU A 1 198 ? -27.102 7.447 53.170 1.00 58.25 198 LEU A O 1
ATOM 1530 N N . TYR A 1 199 ? -25.839 7.216 55.011 1.00 54.28 199 TYR A N 1
ATOM 1531 C CA . TYR A 1 199 ? -24.569 7.360 54.318 1.00 54.28 199 TYR A CA 1
ATOM 1532 C C . TYR A 1 199 ? -24.076 5.997 53.837 1.00 54.28 199 TYR A C 1
ATOM 1534 O O . TYR A 1 199 ? -23.753 5.121 54.638 1.00 54.28 199 TYR A O 1
ATOM 1542 N N . TRP A 1 200 ? -24.015 5.820 52.519 1.00 56.25 200 TRP A N 1
ATOM 1543 C CA . TRP A 1 200 ? -23.424 4.642 51.895 1.00 56.25 200 TRP A CA 1
ATOM 1544 C C . TRP A 1 200 ? -22.147 5.052 51.167 1.00 56.25 200 TRP A C 1
ATOM 1546 O O . TRP A 1 200 ? -22.203 5.801 50.192 1.00 56.25 200 TRP A O 1
ATOM 1556 N N . ASP A 1 201 ? -21.004 4.567 51.654 1.00 50.84 201 ASP A N 1
ATOM 1557 C CA . ASP A 1 201 ? -19.697 4.762 51.026 1.00 50.84 201 ASP A CA 1
ATOM 1558 C C . ASP A 1 201 ? -19.145 3.399 50.592 1.00 50.84 201 ASP A C 1
ATOM 1560 O O . ASP A 1 201 ? -18.958 2.496 51.414 1.00 50.84 201 ASP A O 1
ATOM 1564 N N . TYR A 1 202 ? -18.930 3.236 49.287 1.00 54.56 202 TYR A N 1
ATOM 1565 C CA . TYR A 1 202 ? -18.300 2.054 48.709 1.00 54.56 202 TYR A CA 1
ATOM 1566 C C . TYR A 1 202 ? -16.924 2.428 48.167 1.00 54.56 202 TYR A C 1
ATOM 1568 O O . TYR A 1 202 ? -16.800 3.198 47.212 1.00 54.56 202 TYR A O 1
ATOM 1576 N N . SER A 1 203 ? -15.902 1.823 48.769 1.00 47.19 203 SER A N 1
ATOM 1577 C CA . SER A 1 203 ? -14.496 1.942 48.397 1.00 47.19 203 SER A CA 1
ATOM 1578 C C . SER A 1 203 ? -13.947 0.551 48.088 1.00 47.19 203 SER A C 1
ATOM 1580 O O . SER A 1 203 ? -14.174 -0.395 48.849 1.00 47.19 203 SER A O 1
ATOM 1582 N N . ARG A 1 204 ? -13.231 0.416 46.967 1.00 47.94 204 ARG A N 1
ATOM 1583 C CA . ARG A 1 204 ? -12.512 -0.807 46.602 1.00 47.94 204 ARG A CA 1
ATOM 1584 C C . ARG A 1 204 ? -11.021 -0.505 46.498 1.00 47.94 204 ARG A C 1
ATOM 1586 O O . ARG A 1 204 ? -10.630 0.497 45.907 1.00 47.94 204 ARG A O 1
ATOM 1593 N N . ASP A 1 205 ? -10.188 -1.402 47.019 1.00 44.97 205 ASP A N 1
ATOM 1594 C CA . ASP A 1 205 ? -8.746 -1.346 46.786 1.00 44.97 205 ASP A CA 1
ATOM 1595 C C . ASP A 1 205 ? -8.452 -1.538 45.287 1.00 44.97 205 ASP A C 1
ATOM 1597 O O . ASP A 1 205 ? -8.949 -2.476 44.655 1.00 44.97 205 ASP A O 1
ATOM 1601 N N . LEU A 1 206 ? -7.653 -0.636 44.708 1.00 38.56 206 LEU A N 1
ATOM 1602 C CA . LEU A 1 206 ? -7.244 -0.660 43.301 1.00 38.56 206 LEU A CA 1
ATOM 1603 C C . LEU A 1 206 ? -6.496 -1.963 42.968 1.00 38.56 206 LEU A C 1
ATOM 1605 O O . LEU A 1 206 ? -5.315 -2.116 43.283 1.00 38.56 206 LEU A O 1
ATOM 1609 N N . TYR A 1 207 ? -7.155 -2.879 42.258 1.00 36.44 207 TYR A N 1
ATOM 1610 C CA . TYR A 1 207 ? -6.497 -4.032 41.643 1.00 36.44 207 TYR A CA 1
ATOM 1611 C C . TYR A 1 207 ? -6.070 -3.679 40.218 1.00 36.44 207 TYR A C 1
ATOM 1613 O O . TYR A 1 207 ? -6.878 -3.683 39.292 1.00 36.44 207 TYR A O 1
ATOM 1621 N N . ARG A 1 208 ? -4.776 -3.400 40.031 1.00 36.19 208 ARG A N 1
ATOM 1622 C CA . ARG A 1 208 ? -4.170 -3.370 38.694 1.00 36.19 208 ARG A CA 1
ATOM 1623 C C . ARG A 1 208 ? -3.942 -4.805 38.236 1.00 36.19 208 ARG A C 1
ATOM 1625 O O . ARG A 1 208 ? -3.182 -5.531 38.870 1.00 36.19 208 ARG A O 1
ATOM 1632 N N . TYR A 1 209 ? -4.559 -5.193 37.130 1.00 36.09 209 TYR A N 1
ATOM 1633 C CA . TYR A 1 209 ? -4.205 -6.410 36.413 1.00 36.09 209 TYR A CA 1
ATOM 1634 C C . TYR A 1 209 ? -3.833 -6.046 34.976 1.00 36.09 209 TYR A C 1
ATOM 1636 O O . TYR A 1 209 ? -4.455 -5.186 34.356 1.00 36.09 209 TYR A O 1
ATOM 1644 N N . SER A 1 210 ? -2.767 -6.661 34.477 1.00 28.23 210 SER A N 1
ATOM 1645 C CA . SER A 1 210 ? -2.376 -6.603 33.073 1.00 28.23 210 SER A CA 1
ATOM 1646 C C . SER A 1 210 ? -3.010 -7.789 32.362 1.00 28.23 210 SER A C 1
ATOM 1648 O O . SER A 1 210 ? -2.805 -8.926 32.788 1.00 28.23 210 SER A O 1
ATOM 1650 N N . VAL A 1 211 ? -3.759 -7.533 31.295 1.00 37.28 211 VAL A N 1
ATOM 1651 C CA . VAL A 1 211 ? -4.197 -8.582 30.374 1.00 37.28 211 VAL A CA 1
ATOM 1652 C C . VAL A 1 211 ? -3.399 -8.405 29.099 1.00 37.28 211 VAL A C 1
ATOM 1654 O O . VAL A 1 211 ? -3.400 -7.327 28.506 1.00 37.28 211 VAL A O 1
ATOM 1657 N N . THR A 1 212 ? -2.680 -9.451 28.731 1.00 29.08 212 THR A N 1
ATOM 1658 C CA . THR A 1 212 ? -2.089 -9.608 27.405 1.00 29.08 212 THR A CA 1
ATOM 1659 C C . THR A 1 212 ? -3.094 -10.423 26.590 1.00 29.08 212 THR A C 1
ATOM 1661 O O . THR A 1 212 ? -3.686 -11.333 27.181 1.00 29.08 212 THR A O 1
ATOM 1664 N N . PRO A 1 213 ? -3.351 -10.086 25.315 1.00 40.50 213 PRO A N 1
ATOM 1665 C CA . PRO A 1 213 ? -4.166 -10.935 24.449 1.00 40.50 213 PRO A CA 1
ATOM 1666 C C . PRO A 1 213 ? -3.651 -12.381 24.415 1.00 40.50 213 PRO A C 1
ATOM 1668 O O . PRO A 1 213 ? -2.416 -12.574 24.538 1.00 40.50 213 PRO A O 1
#

Radius of gyration: 34.57 Å; chains: 1; bounding box: 81×34×95 Å

Secondary structure (DSSP, 8-state):
------------TTEEEEEEEEETT-EEEETTEEEEEEEES-SSGGG--TTPPPEEEEEEEETTEEEEEEEEE-SS---S----TT-SEEEEEEEEEEEEEETTEEEEEEEEEEEEEESSS--EEEEEEEEEEPPP----HHHHH----EEEEEE-S---TTSPP-EEEEEE-GGG-SEEE------TT----TTS----EEE----------

pLDDT: mean 72.6, std 19.99, range [28.23, 97.69]

Sequence (213 aa):
MVPVAVSEDVVSEDVVCVDVVLVWGERVVVEGYVFEATDFSVGRASEIRLGESVWALVSVYENGSVVWREVFSTNETVGAYAYNANESSYMFDLNCTGTYVENGADRIRVNASGIVIGSNPPVQSIEVQACIIAPVELISFGEWMNNTFSVSKSASKEVYVREQAFVELKITNLSMVDRVEVVDSVADEFVVDPDRDLYWDYSRDLYRYSVTP